Protein AF-A0A5N6MP68-F1 (afdb_monomer_lite)

pLDDT: mean 74.97, std 21.11, range [23.52, 97.69]

Foldseek 3Di:
DDDDDDDDDPPDDPDDDDDDDDPPVVVVVVVVVVVVVVVVVVVVVVVVVVVVVVVVVVVVVVVVVVVVVVVPDDDDDDDDDDDDDDDDDDDDDDDDDFQKDKDKDFADLPPLDQDDDPLFAWDWDDWDQDPVANWIKTKIDGPCPPVFVKIKIWTADRVDSRMIMIMIGDDGPDDRNVVVVVPVLDDDDDDDDDDDDDDDPVVVVVVVVVVVVVLCVDPVSVVVVVVSVVVVVVVVVVLQFQWWKKKWFAQDPDPVSTDIDTDRGPLVVLVVLVVVVVVVVCVVPVPDPDDDDDLVVSLVSLVNTPAIWMFTQDPVVRGTDIGGSVVSSVSNVVSVVVVVD

Radius of gyration: 33.11 Å; chains: 1; bounding box: 95×59×82 Å

Structure (mmCIF, N/CA/C/O backbone):
data_AF-A0A5N6MP68-F1
#
_entry.id   AF-A0A5N6MP68-F1
#
loop_
_atom_site.group_PDB
_atom_site.id
_atom_site.type_symbol
_atom_site.label_atom_id
_atom_site.label_alt_id
_atom_site.label_comp_id
_atom_site.label_asym_id
_atom_site.label_entity_id
_atom_site.label_seq_id
_atom_site.pdbx_PDB_ins_code
_atom_site.Cartn_x
_atom_site.Cartn_y
_atom_site.Cartn_z
_atom_site.occupancy
_atom_site.B_iso_or_equiv
_atom_site.auth_seq_id
_atom_site.auth_comp_id
_atom_site.auth_asym_id
_atom_site.auth_atom_id
_atom_site.pdbx_PDB_model_num
ATOM 1 N N . MET A 1 1 ? 36.639 21.640 50.842 1.00 40.22 1 MET A N 1
ATOM 2 C CA . MET A 1 1 ? 36.701 20.835 49.604 1.00 40.22 1 MET A CA 1
ATOM 3 C C . MET A 1 1 ? 35.499 21.221 48.767 1.00 40.22 1 MET A C 1
ATOM 5 O O . MET A 1 1 ? 34.383 21.144 49.260 1.00 40.22 1 MET A O 1
ATOM 9 N N . VAL A 1 2 ? 35.761 21.802 47.600 1.00 33.81 2 VAL A N 1
ATOM 10 C CA . VAL A 1 2 ? 34.791 22.506 46.752 1.00 33.81 2 VAL A CA 1
ATOM 11 C C . VAL A 1 2 ? 34.014 21.482 45.923 1.00 33.81 2 VAL A C 1
ATOM 13 O O . VAL A 1 2 ? 34.628 20.658 45.254 1.00 33.81 2 VAL A O 1
ATOM 16 N N . ALA A 1 3 ? 32.683 21.524 45.983 1.00 34.47 3 ALA A N 1
ATOM 17 C CA . ALA A 1 3 ? 31.808 20.737 45.122 1.00 34.47 3 ALA A CA 1
ATOM 18 C C . ALA A 1 3 ? 31.578 21.507 43.814 1.00 34.47 3 ALA A C 1
ATOM 20 O O . ALA A 1 3 ? 30.956 22.567 43.812 1.00 34.47 3 ALA A O 1
ATOM 21 N N . THR A 1 4 ? 32.108 20.997 42.705 1.00 37.88 4 THR A N 1
ATOM 22 C CA . THR A 1 4 ? 31.817 21.499 41.359 1.00 37.88 4 THR A CA 1
ATOM 23 C C . THR A 1 4 ? 30.526 20.864 40.855 1.00 37.88 4 THR A C 1
ATOM 25 O O . THR A 1 4 ? 30.518 19.710 40.432 1.00 37.88 4 THR A O 1
ATOM 28 N N . SER A 1 5 ? 29.434 21.622 40.912 1.00 35.81 5 SER A N 1
ATOM 29 C CA . SER A 1 5 ? 28.172 21.304 40.244 1.00 35.81 5 SER A CA 1
ATOM 30 C C . SER A 1 5 ? 28.264 21.725 38.776 1.00 35.81 5 SER A C 1
ATOM 32 O O . SER A 1 5 ? 28.401 22.911 38.489 1.00 35.81 5 SER A O 1
ATOM 34 N N . VAL A 1 6 ? 28.192 20.772 37.846 1.00 37.44 6 VAL A N 1
ATOM 35 C CA . VAL A 1 6 ? 28.026 21.060 36.413 1.00 37.44 6 VAL A CA 1
ATOM 36 C C . VAL A 1 6 ? 26.530 21.036 36.110 1.00 37.44 6 VAL A C 1
ATOM 38 O O . VAL A 1 6 ? 25.931 19.976 35.946 1.00 37.44 6 VAL A O 1
ATOM 41 N N . THR A 1 7 ? 25.909 22.211 36.093 1.00 36.25 7 THR A N 1
ATOM 42 C CA . THR A 1 7 ? 24.573 22.436 35.530 1.00 36.25 7 THR A CA 1
ATOM 43 C C . THR A 1 7 ? 24.692 22.542 34.013 1.00 36.25 7 THR A C 1
ATOM 45 O O . THR A 1 7 ? 25.378 23.429 33.512 1.00 36.25 7 THR A O 1
ATOM 48 N N . ILE A 1 8 ? 24.047 21.631 33.282 1.00 39.28 8 ILE A N 1
ATOM 49 C CA . ILE A 1 8 ? 23.929 21.701 31.821 1.00 39.28 8 ILE A CA 1
ATOM 50 C C . ILE A 1 8 ? 22.685 22.538 31.512 1.00 39.28 8 ILE A C 1
ATOM 52 O O . ILE A 1 8 ? 21.562 22.090 31.733 1.00 39.28 8 ILE A O 1
ATOM 56 N N . ASP A 1 9 ? 22.909 23.767 31.059 1.00 37.88 9 ASP A N 1
ATOM 57 C CA . ASP A 1 9 ? 21.884 24.722 30.638 1.00 37.88 9 ASP A CA 1
ATOM 58 C C . ASP A 1 9 ? 21.624 24.538 29.128 1.00 37.88 9 ASP A C 1
ATOM 60 O O . ASP A 1 9 ? 22.559 24.578 28.328 1.00 37.88 9 ASP A O 1
ATOM 64 N N . LEU A 1 10 ? 20.375 24.279 28.727 1.00 41.25 10 LEU A N 1
ATOM 65 C CA . LEU A 1 10 ? 19.973 23.983 27.336 1.00 41.25 10 LEU A CA 1
ATOM 66 C C . LEU A 1 10 ? 19.456 25.224 26.586 1.00 41.25 10 LEU A C 1
ATOM 68 O O . LEU A 1 10 ? 18.588 25.122 25.720 1.00 41.25 10 LEU A O 1
ATOM 72 N N . ASN A 1 11 ? 20.002 26.404 26.876 1.00 43.69 11 ASN A N 1
ATOM 73 C CA . ASN A 1 11 ? 19.740 27.607 26.086 1.00 43.69 11 ASN A CA 1
ATOM 74 C C . ASN A 1 11 ? 20.731 27.725 24.921 1.00 43.69 11 ASN A C 1
ATOM 76 O O . ASN A 1 11 ? 21.680 28.507 24.953 1.00 43.69 11 ASN A O 1
ATOM 80 N N . LEU A 1 12 ? 20.485 26.958 23.859 1.00 43.78 12 LEU A N 1
ATOM 81 C CA . LEU A 1 12 ? 21.077 27.224 22.550 1.00 43.78 12 LEU A CA 1
ATOM 82 C C . LEU A 1 12 ? 20.198 28.241 21.812 1.00 43.78 12 LEU A C 1
ATOM 84 O O . LEU A 1 12 ? 19.264 27.878 21.101 1.00 43.78 12 LEU A O 1
ATOM 88 N N . ASN A 1 13 ? 20.518 29.525 21.979 1.00 47.53 13 ASN A N 1
ATOM 89 C CA . ASN A 1 13 ? 20.195 30.532 20.971 1.00 47.53 13 ASN A CA 1
ATOM 90 C C . ASN A 1 13 ? 21.077 30.261 19.741 1.00 47.53 13 ASN A C 1
ATOM 92 O O . ASN A 1 13 ? 22.301 30.219 19.895 1.00 47.53 13 ASN A O 1
ATOM 96 N N . PRO A 1 14 ? 20.520 30.114 18.529 1.00 44.09 14 PRO A N 1
ATOM 97 C CA . PRO A 1 14 ? 21.345 30.057 17.336 1.00 44.09 14 PRO A CA 1
ATOM 98 C C . PRO A 1 14 ? 21.892 31.456 17.040 1.00 44.09 14 PRO A C 1
ATOM 100 O O . PRO A 1 14 ? 21.149 32.384 16.720 1.00 44.09 14 PRO A O 1
ATOM 103 N N . LEU A 1 15 ? 23.208 31.598 17.199 1.00 34.34 15 LEU A N 1
ATOM 104 C CA . LEU A 1 15 ? 23.966 32.756 16.747 1.00 34.34 15 LEU A CA 1
ATOM 105 C C . LEU A 1 15 ? 23.992 32.765 15.213 1.00 34.34 15 LEU A C 1
ATOM 107 O O . LEU A 1 15 ? 24.338 31.772 14.577 1.00 34.34 15 LEU A O 1
ATOM 111 N N . SER A 1 16 ? 23.646 33.913 14.647 1.00 41.88 16 SER A N 1
ATOM 112 C CA . SER A 1 16 ? 23.786 34.268 13.241 1.00 41.88 16 SER A CA 1
ATOM 113 C C . SER A 1 16 ? 25.254 34.320 12.802 1.00 41.88 16 SER A C 1
ATOM 115 O O . SER A 1 16 ? 26.019 35.116 13.348 1.00 41.88 16 SER A O 1
ATOM 117 N N . THR A 1 17 ? 25.606 33.585 11.748 1.00 36.62 17 THR A N 1
ATOM 118 C CA . THR A 1 17 ? 26.696 33.933 10.821 1.00 36.62 17 THR A CA 1
ATOM 119 C C . THR A 1 17 ? 26.263 33.576 9.404 1.00 36.62 17 THR A C 1
ATOM 121 O O . THR A 1 17 ? 25.604 32.561 9.191 1.00 36.62 17 THR A O 1
ATOM 124 N N . THR A 1 18 ? 26.573 34.472 8.481 1.00 44.34 18 THR A N 1
ATOM 125 C CA . THR A 1 18 ? 25.958 34.667 7.171 1.00 44.34 18 THR A CA 1
ATOM 126 C C . THR A 1 18 ? 26.520 33.763 6.065 1.00 44.34 18 THR A C 1
ATOM 128 O O . THR A 1 18 ? 27.595 33.182 6.199 1.00 44.34 18 THR A O 1
ATOM 131 N N . ASP A 1 19 ? 25.767 33.754 4.959 1.00 41.34 19 ASP A N 1
ATOM 132 C CA . ASP A 1 19 ? 26.174 33.516 3.567 1.00 41.34 19 ASP A CA 1
ATOM 133 C C . ASP A 1 19 ? 26.261 32.068 3.050 1.00 41.34 19 ASP A C 1
ATOM 135 O O . ASP A 1 19 ? 27.330 31.485 2.898 1.00 41.34 19 ASP A O 1
ATOM 139 N N . HIS A 1 20 ? 25.105 31.549 2.621 1.00 41.53 20 HIS A N 1
ATOM 140 C CA . HIS A 1 20 ? 24.961 31.048 1.250 1.00 41.53 20 HIS A CA 1
ATOM 141 C C . HIS A 1 20 ? 23.492 31.115 0.805 1.00 41.53 20 HIS A C 1
ATOM 143 O O . HIS A 1 20 ? 22.623 30.501 1.420 1.00 41.53 20 HIS A O 1
ATOM 149 N N . ASP A 1 21 ? 23.231 31.870 -0.266 1.00 50.03 21 ASP A N 1
ATOM 150 C CA . ASP A 1 21 ? 21.941 31.951 -0.957 1.00 50.03 21 ASP A CA 1
ATOM 151 C C . ASP A 1 21 ? 21.413 30.552 -1.319 1.00 50.03 21 ASP A C 1
ATOM 153 O O . ASP A 1 21 ? 21.889 29.920 -2.262 1.00 50.03 21 ASP A O 1
ATOM 157 N N . ASN A 1 22 ? 20.406 30.081 -0.581 1.00 42.34 22 ASN A N 1
ATOM 158 C CA . ASN A 1 22 ? 19.619 28.898 -0.914 1.00 42.34 22 ASN A CA 1
ATOM 159 C C . ASN A 1 22 ? 18.126 29.257 -0.802 1.00 42.34 22 ASN A C 1
ATOM 161 O O . ASN A 1 22 ? 17.593 29.308 0.305 1.00 42.34 22 ASN A O 1
ATOM 165 N N . PRO A 1 23 ? 17.406 29.468 -1.918 1.00 53.25 23 PRO A N 1
ATOM 166 C CA . PRO A 1 23 ? 15.991 29.860 -1.904 1.00 53.25 23 PRO A CA 1
ATOM 167 C C . PRO A 1 23 ? 15.025 28.742 -1.448 1.00 53.25 23 PRO A C 1
ATOM 169 O O . PRO A 1 23 ? 13.816 28.875 -1.606 1.00 53.25 23 PRO A O 1
ATOM 172 N N . VAL A 1 24 ? 15.541 27.630 -0.911 1.00 55.12 24 VAL A N 1
ATOM 173 C CA . VAL A 1 24 ? 14.772 26.435 -0.517 1.00 55.12 24 VAL A CA 1
ATOM 174 C C . VAL A 1 24 ? 14.489 26.393 0.994 1.00 55.12 24 VAL A C 1
ATOM 176 O O . VAL A 1 24 ? 13.507 25.781 1.405 1.00 55.12 24 VAL A O 1
ATOM 179 N N . ASP A 1 25 ? 15.287 27.072 1.827 1.00 57.41 25 ASP A N 1
ATOM 180 C CA . ASP A 1 25 ? 15.115 27.036 3.291 1.00 57.41 25 ASP A CA 1
ATOM 181 C C . ASP A 1 25 ? 13.967 27.932 3.789 1.00 57.41 25 ASP A C 1
ATOM 183 O O . ASP A 1 25 ? 13.270 27.574 4.742 1.00 57.41 25 ASP A O 1
ATOM 187 N N . ASP A 1 26 ? 13.695 29.055 3.118 1.00 66.25 26 ASP A N 1
ATOM 188 C CA . ASP A 1 26 ? 12.630 29.979 3.534 1.00 66.25 26 ASP A CA 1
ATOM 189 C C . ASP A 1 26 ? 11.229 29.354 3.423 1.00 66.25 26 ASP A C 1
ATOM 191 O O . ASP A 1 26 ? 10.387 29.571 4.295 1.00 66.25 26 ASP A O 1
ATOM 195 N N . ASP A 1 27 ? 10.971 28.525 2.405 1.00 72.81 27 ASP A N 1
ATOM 196 C CA . ASP A 1 27 ? 9.667 27.868 2.222 1.00 72.81 27 ASP A CA 1
ATOM 197 C C . ASP A 1 27 ? 9.400 26.813 3.312 1.00 72.81 27 ASP A C 1
ATOM 199 O O . ASP A 1 27 ? 8.305 26.732 3.875 1.00 72.81 27 ASP A O 1
ATOM 203 N N . ILE A 1 28 ? 10.440 26.073 3.712 1.00 73.62 28 ILE A N 1
ATOM 204 C CA . ILE A 1 28 ? 10.372 25.090 4.803 1.00 73.62 28 ILE A CA 1
ATOM 205 C C . ILE A 1 28 ? 10.141 25.792 6.145 1.00 73.62 28 ILE A C 1
ATOM 207 O O . ILE A 1 28 ? 9.321 25.350 6.956 1.00 73.62 28 ILE A O 1
ATOM 211 N N . VAL A 1 29 ? 10.822 26.915 6.385 1.00 77.38 29 VAL A N 1
ATOM 212 C CA . VAL A 1 29 ? 10.636 27.731 7.593 1.00 77.38 29 VAL A CA 1
ATOM 213 C C . VAL A 1 29 ? 9.229 28.337 7.635 1.00 77.38 29 VAL A C 1
ATOM 215 O O . VAL A 1 29 ? 8.607 28.397 8.703 1.00 77.38 29 VAL A O 1
ATOM 218 N N . LEU A 1 30 ? 8.676 28.751 6.493 1.00 77.81 30 LEU A N 1
ATOM 219 C CA . LEU A 1 30 ? 7.304 29.248 6.394 1.00 77.81 30 LEU A CA 1
ATOM 220 C C . LEU A 1 30 ? 6.268 28.150 6.668 1.00 77.81 30 LEU A C 1
ATOM 222 O O . LEU A 1 30 ? 5.333 28.392 7.444 1.00 77.81 30 LEU A O 1
ATOM 226 N N . ASP A 1 31 ? 6.436 26.944 6.115 1.00 83.38 31 ASP A N 1
ATOM 227 C CA . ASP A 1 31 ? 5.516 25.830 6.375 1.00 83.38 31 ASP A CA 1
ATOM 228 C C . ASP A 1 31 ? 5.611 25.346 7.831 1.00 83.38 31 ASP A C 1
ATOM 230 O O . ASP A 1 31 ? 4.586 25.172 8.494 1.00 83.38 31 ASP A O 1
ATOM 234 N N . LEU A 1 32 ? 6.814 25.272 8.411 1.00 81.19 32 LEU A N 1
ATOM 235 C CA . LEU A 1 32 ? 6.997 24.982 9.840 1.00 81.19 32 LEU A CA 1
ATOM 236 C C . LEU A 1 32 ? 6.298 26.012 10.734 1.00 81.19 32 LEU A C 1
ATOM 238 O O . LEU A 1 32 ? 5.604 25.649 11.689 1.00 81.19 32 LEU A O 1
ATOM 242 N N . ASN A 1 33 ? 6.411 27.300 10.410 1.00 83.19 33 ASN A N 1
ATOM 243 C CA . ASN A 1 33 ? 5.720 28.361 11.139 1.00 83.19 33 ASN A CA 1
ATOM 244 C C . ASN A 1 33 ? 4.193 28.270 10.994 1.00 83.19 33 ASN A C 1
ATOM 246 O O . ASN A 1 33 ? 3.458 28.521 11.957 1.00 83.19 33 ASN A O 1
ATOM 250 N N . LYS A 1 34 ? 3.692 27.878 9.820 1.00 89.50 34 LYS A N 1
ATOM 251 C CA . LYS A 1 34 ? 2.263 27.640 9.581 1.00 89.50 34 LYS A CA 1
ATOM 252 C C . LYS A 1 34 ? 1.752 26.448 10.394 1.00 89.50 34 LYS A C 1
ATOM 254 O O . LYS A 1 34 ? 0.765 26.589 11.119 1.00 89.50 34 LYS A O 1
ATOM 259 N N . LYS A 1 35 ? 2.463 25.319 10.362 1.00 85.25 35 LYS A N 1
ATOM 260 C CA . LYS A 1 35 ? 2.154 24.119 11.155 1.00 85.25 35 LYS A CA 1
ATOM 261 C C . LYS A 1 35 ? 2.223 24.385 12.655 1.00 85.25 35 LYS A C 1
ATOM 263 O O . LYS A 1 35 ? 1.375 23.909 13.406 1.00 85.25 35 LYS A O 1
ATOM 268 N N . SER A 1 36 ? 3.172 25.203 13.103 1.00 88.62 36 SER A N 1
ATOM 269 C CA . SER A 1 36 ? 3.270 25.640 14.499 1.00 88.62 36 SER A CA 1
ATOM 270 C C . SER A 1 36 ? 2.037 26.445 14.939 1.00 8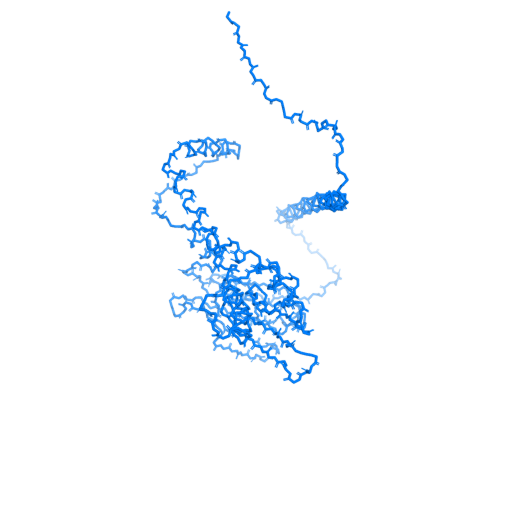8.62 36 SER A C 1
ATOM 272 O O . SER A 1 36 ? 1.460 26.181 15.997 1.00 88.62 36 SER A O 1
ATOM 274 N N . LYS A 1 37 ? 1.543 27.363 14.092 1.00 90.06 37 LYS A N 1
ATOM 275 C CA . LYS A 1 37 ? 0.302 28.118 14.351 1.00 90.06 37 LYS A CA 1
ATOM 276 C C . LYS A 1 37 ? -0.936 27.218 14.387 1.00 90.06 37 LYS A C 1
ATOM 278 O O . LYS A 1 37 ? -1.785 27.401 15.257 1.00 90.06 37 LYS A O 1
ATOM 283 N N . GLU A 1 38 ? -1.044 26.255 13.473 1.00 89.19 38 GLU A N 1
ATOM 284 C CA . GLU A 1 38 ? -2.130 25.262 13.473 1.00 89.19 38 GLU A CA 1
ATOM 285 C C . GLU A 1 38 ? -2.103 24.410 14.749 1.00 89.19 38 GLU A C 1
ATOM 287 O O . GLU A 1 38 ? -3.121 24.284 15.426 1.00 89.19 38 GLU A O 1
ATOM 292 N N . ASN A 1 39 ? -0.927 23.925 15.153 1.00 86.38 39 ASN A N 1
ATOM 293 C CA . ASN A 1 39 ? -0.755 23.176 16.398 1.00 86.38 39 ASN A CA 1
ATOM 294 C C . ASN A 1 39 ? -1.119 23.996 17.639 1.00 86.38 39 ASN A C 1
ATOM 296 O O . ASN A 1 39 ? -1.705 23.458 18.578 1.00 86.38 39 ASN A O 1
ATOM 300 N N . LYS A 1 40 ? -0.817 25.299 17.655 1.00 91.62 40 LYS A N 1
ATOM 301 C CA . LYS A 1 40 ? -1.240 26.187 18.743 1.00 91.62 40 LYS A CA 1
ATOM 302 C C . LYS A 1 40 ? -2.769 26.278 18.829 1.00 91.62 40 LYS A C 1
ATOM 304 O O . LYS A 1 40 ? -3.319 26.073 19.906 1.00 91.62 40 LYS A O 1
ATOM 309 N N . LYS A 1 41 ? -3.453 26.485 17.698 1.00 90.69 41 LYS A N 1
ATOM 310 C CA . LYS A 1 41 ? -4.927 26.519 17.638 1.00 90.69 41 LYS A CA 1
ATOM 311 C C . LYS A 1 41 ? -5.558 25.194 18.065 1.00 90.69 41 LYS A C 1
ATOM 313 O O . LYS A 1 41 ? -6.562 25.188 18.766 1.00 90.69 41 LYS A O 1
ATOM 318 N N . LEU A 1 42 ? -4.967 24.068 17.662 1.00 87.50 42 LEU A N 1
ATOM 319 C CA . LEU A 1 42 ? -5.440 22.741 18.058 1.00 87.50 42 LEU A CA 1
ATOM 320 C C . LEU A 1 42 ? -5.300 22.512 19.564 1.00 87.50 42 LEU A C 1
ATOM 322 O O . LEU A 1 42 ? -6.210 21.962 20.175 1.00 87.50 42 LEU A O 1
ATOM 326 N N . LYS A 1 43 ? -4.200 22.969 20.175 1.00 86.50 43 LYS A N 1
ATOM 327 C CA . LYS A 1 43 ? -4.025 22.918 21.634 1.00 86.50 43 LYS A CA 1
ATOM 328 C C . LYS A 1 43 ? -5.075 23.757 22.359 1.00 86.50 43 LYS A C 1
ATOM 330 O O . LYS A 1 43 ? -5.663 23.265 23.312 1.00 86.50 43 LYS A O 1
ATOM 335 N N . GLU A 1 44 ? -5.346 24.969 21.877 1.00 90.56 44 GLU A N 1
ATOM 336 C CA . GLU A 1 44 ? -6.385 25.851 22.431 1.00 90.56 44 GLU A CA 1
ATOM 337 C C . GLU A 1 44 ? -7.790 25.227 22.314 1.00 90.56 44 GLU A C 1
ATOM 339 O O . GLU A 1 44 ? -8.573 25.240 23.267 1.00 90.56 44 GLU A O 1
ATOM 344 N N . LEU A 1 45 ? -8.099 24.603 21.173 1.00 92.50 45 LEU A N 1
ATOM 345 C CA . LEU A 1 45 ? -9.360 23.885 20.988 1.00 92.50 45 LEU A CA 1
ATOM 346 C C . LEU A 1 45 ? -9.458 22.665 21.912 1.00 92.50 45 LEU A C 1
ATOM 348 O O . LEU A 1 45 ? -10.515 22.415 22.485 1.00 92.50 45 LEU A O 1
ATOM 352 N N . LEU A 1 46 ? -8.363 21.920 22.087 1.00 86.06 46 LEU A N 1
ATOM 353 C CA . LEU A 1 46 ? -8.324 20.762 22.975 1.00 86.06 46 LEU A CA 1
ATOM 354 C C . LEU A 1 46 ? -8.560 21.169 24.431 1.00 86.06 46 LEU A C 1
ATOM 356 O O . LEU A 1 46 ? -9.338 20.510 25.116 1.00 86.06 46 LEU A O 1
ATOM 360 N N . THR A 1 47 ? -7.955 22.271 24.885 1.00 88.31 47 THR A N 1
ATOM 361 C CA . THR A 1 47 ? -8.218 22.818 26.223 1.00 88.31 47 THR A CA 1
ATOM 362 C C . THR A 1 47 ? -9.679 23.225 26.383 1.00 88.31 47 THR A C 1
ATOM 364 O O . THR A 1 47 ? -10.307 22.840 27.362 1.00 88.31 47 THR A O 1
ATOM 367 N N . PHE A 1 48 ? -10.271 23.878 25.379 1.00 91.62 48 PHE A N 1
ATOM 368 C CA . PHE A 1 48 ? -11.683 24.265 25.418 1.00 91.62 48 PHE A CA 1
ATOM 369 C C . PHE A 1 48 ? -12.630 23.054 25.472 1.00 91.62 48 PHE A C 1
ATOM 371 O O . PHE A 1 48 ? -13.594 23.032 26.237 1.00 91.62 48 PHE A O 1
ATOM 378 N N . VAL A 1 49 ? -12.359 22.015 24.677 1.00 87.19 49 VAL A N 1
ATOM 379 C CA . VAL A 1 49 ? -13.139 20.767 24.701 1.00 87.19 49 VAL A CA 1
ATOM 380 C C . VAL A 1 49 ? -12.987 20.053 26.045 1.00 87.19 49 VAL A C 1
ATOM 382 O O . VAL A 1 49 ? -13.967 19.515 26.559 1.00 87.19 49 VAL A O 1
ATOM 385 N N . TRP A 1 50 ? -11.790 20.071 26.630 1.00 85.25 50 TRP A N 1
ATOM 386 C CA . TRP A 1 50 ? -11.517 19.479 27.937 1.00 85.25 50 TRP A CA 1
ATOM 387 C C . TRP A 1 50 ? -12.261 20.204 29.067 1.00 85.25 50 TRP A C 1
ATOM 389 O O . TRP A 1 50 ? -12.898 19.551 29.895 1.00 85.25 50 TRP A O 1
ATOM 399 N N . ASP A 1 51 ? -12.282 21.537 29.050 1.00 90.25 51 ASP A N 1
ATOM 400 C CA . ASP A 1 51 ? -13.043 22.343 30.010 1.00 90.25 51 ASP A CA 1
ATOM 401 C C . ASP A 1 51 ? -14.551 22.073 29.901 1.00 90.25 51 ASP A C 1
ATOM 403 O O . ASP A 1 51 ? -15.218 21.819 30.908 1.00 90.25 51 ASP A O 1
ATOM 407 N N . ASN A 1 52 ? -15.086 22.023 28.676 1.00 87.44 52 ASN A N 1
ATOM 408 C CA . ASN A 1 52 ? -16.493 21.689 28.441 1.00 87.44 52 ASN A CA 1
ATOM 409 C C . ASN A 1 52 ? -16.837 20.273 28.913 1.00 87.44 52 ASN A C 1
ATOM 411 O O . ASN A 1 52 ? -17.888 20.056 29.517 1.00 87.44 52 ASN A O 1
ATOM 415 N N . TYR A 1 53 ? -15.952 19.306 28.666 1.00 83.69 53 TYR A N 1
ATOM 416 C CA . TYR A 1 53 ? -16.126 17.934 29.127 1.00 83.69 53 TYR A CA 1
ATOM 417 C C . TYR A 1 53 ? -16.162 17.855 30.657 1.00 83.69 53 TYR A C 1
ATOM 419 O O . TYR A 1 53 ? -17.030 17.187 31.219 1.00 83.69 53 TYR A O 1
ATOM 427 N N . ASN A 1 54 ? -15.275 18.578 31.342 1.00 88.12 54 ASN A N 1
ATOM 428 C CA . ASN A 1 54 ? -15.245 18.623 32.802 1.00 88.12 54 ASN A CA 1
ATOM 429 C C . ASN A 1 54 ? -16.464 19.337 33.401 1.00 88.12 54 ASN A C 1
ATOM 431 O O . ASN A 1 54 ? -17.001 18.886 34.419 1.00 88.12 54 ASN A O 1
ATOM 435 N N . SER A 1 55 ? -16.938 20.412 32.763 1.00 88.31 55 SER A N 1
ATOM 436 C CA . SER A 1 55 ? -18.184 21.082 33.153 1.00 88.31 55 SER A CA 1
ATOM 437 C C . SER A 1 55 ? -19.364 20.119 33.036 1.00 88.31 55 SER A C 1
ATOM 439 O O . SER A 1 55 ? -20.093 19.913 34.004 1.00 88.31 55 SER A O 1
ATOM 441 N N . LEU A 1 56 ? -19.486 19.432 31.897 1.00 88.38 56 LEU A N 1
ATOM 442 C CA . LEU A 1 56 ? -20.562 18.474 31.656 1.00 88.38 56 LEU A CA 1
ATOM 443 C C . LEU A 1 56 ? -20.515 17.295 32.638 1.00 88.38 56 LEU A C 1
ATOM 445 O O . LEU A 1 56 ? -21.549 16.872 33.146 1.00 88.38 56 LEU A O 1
ATOM 449 N N . GLN A 1 57 ? -19.322 16.780 32.951 1.00 84.19 57 GLN A N 1
ATOM 450 C CA . GLN A 1 57 ? -19.133 15.745 33.976 1.00 84.19 57 GLN A CA 1
ATOM 451 C C . GLN A 1 57 ? -19.609 16.213 35.358 1.00 84.19 57 GLN A C 1
ATOM 453 O O . GLN A 1 57 ? -20.241 15.452 36.094 1.00 84.19 57 GLN A O 1
ATOM 458 N N . THR A 1 58 ? -19.348 17.475 35.701 1.00 88.19 58 THR A N 1
ATOM 459 C CA . THR A 1 58 ? -19.805 18.073 36.961 1.00 88.19 58 THR A CA 1
ATOM 460 C C . THR A 1 58 ? -21.329 18.191 36.996 1.00 88.19 58 THR A C 1
ATOM 462 O O . THR A 1 58 ? -21.943 17.845 38.007 1.00 88.19 58 THR A O 1
ATOM 465 N N . ASP A 1 59 ? -21.948 18.604 35.892 1.00 87.31 59 ASP A N 1
ATOM 466 C CA . ASP A 1 59 ? -23.404 18.731 35.780 1.00 87.31 59 ASP A CA 1
ATOM 467 C C . ASP A 1 59 ? -24.102 17.368 35.839 1.00 87.31 59 ASP A C 1
ATOM 469 O O . ASP A 1 59 ? -25.065 17.193 36.583 1.00 87.31 59 ASP A O 1
ATOM 473 N N . VAL A 1 60 ? -23.566 16.358 35.146 1.00 82.62 60 VAL A N 1
ATOM 474 C CA . VAL A 1 60 ? -24.064 14.975 35.221 1.00 82.62 60 VAL A CA 1
ATOM 475 C C . VAL A 1 60 ? -23.985 14.446 36.651 1.00 82.62 60 VAL A C 1
ATOM 477 O O . VAL A 1 60 ? -24.930 13.822 37.130 1.00 82.62 60 VAL A O 1
ATOM 480 N N . LYS A 1 61 ? -22.890 14.724 37.366 1.00 85.56 61 LYS A N 1
ATOM 481 C CA . LYS A 1 61 ? -22.737 14.311 38.764 1.00 85.56 61 LYS A CA 1
ATOM 482 C C . LYS A 1 61 ? -23.759 14.991 39.680 1.00 85.56 61 LYS A C 1
ATOM 484 O O . LYS A 1 61 ? -24.330 14.315 40.532 1.00 85.56 61 LYS A O 1
ATOM 489 N N . LYS A 1 62 ? -24.029 16.287 39.484 1.00 87.50 62 LYS A N 1
ATOM 490 C CA . LYS A 1 62 ? -25.077 17.011 40.226 1.00 87.50 62 LYS A CA 1
ATOM 491 C C . LYS A 1 62 ? -26.462 16.424 39.969 1.00 87.50 62 LYS A C 1
ATOM 493 O O . LYS A 1 62 ? -27.179 16.156 40.923 1.00 87.50 62 LYS A O 1
ATOM 498 N N . LEU A 1 63 ? -26.801 16.146 38.709 1.00 84.31 63 LEU A N 1
ATOM 499 C CA . LEU A 1 63 ? -28.090 15.549 38.341 1.00 84.31 63 LEU A CA 1
ATOM 500 C C . LEU A 1 63 ? -28.271 14.138 38.919 1.00 84.31 63 LEU A C 1
ATOM 502 O O . LEU A 1 63 ? -29.378 13.757 39.295 1.00 84.31 63 LEU A O 1
ATOM 506 N N . LEU A 1 64 ? -27.193 13.352 39.005 1.00 76.75 64 LEU A N 1
ATOM 507 C CA . LEU A 1 64 ? -27.225 12.038 39.652 1.00 76.75 64 LEU A CA 1
ATOM 508 C C . LEU A 1 64 ? -27.454 12.152 41.163 1.00 76.75 64 LEU A C 1
ATOM 510 O O . LEU A 1 64 ? -28.229 11.372 41.707 1.00 76.75 64 LEU A O 1
ATOM 514 N N . GLN A 1 65 ? -26.839 13.141 41.813 1.00 78.38 65 GLN A N 1
ATOM 515 C CA . GLN A 1 65 ? -26.996 13.385 43.247 1.00 78.38 65 GLN A CA 1
ATOM 516 C C . GLN A 1 65 ? -28.394 13.927 43.594 1.00 78.38 65 GLN A C 1
ATOM 518 O O . GLN A 1 65 ? -29.020 13.457 44.539 1.00 78.38 65 GLN A O 1
ATOM 523 N N . GLU A 1 66 ? -28.937 14.829 42.776 1.00 76.25 66 GLU A N 1
ATOM 524 C CA . GLU A 1 66 ? -30.301 15.358 42.920 1.00 76.25 66 GLU A CA 1
ATOM 525 C C . GLU A 1 66 ? -31.363 14.259 42.725 1.00 76.25 66 GLU A C 1
ATOM 527 O O . GLU A 1 66 ? -32.368 14.201 43.437 1.00 76.25 66 GLU A O 1
ATOM 532 N N . LYS A 1 67 ? -31.104 13.312 41.813 1.00 72.88 67 LYS A N 1
ATOM 533 C CA . LYS A 1 67 ? -31.941 12.121 41.624 1.00 72.88 67 LYS A CA 1
ATOM 534 C C . LYS A 1 67 ? -31.904 11.177 42.834 1.00 72.88 67 LYS A C 1
ATOM 536 O O . LYS A 1 67 ? -32.931 10.594 43.172 1.00 72.88 67 LYS A O 1
ATOM 541 N N . GLU A 1 68 ? -30.752 11.028 43.483 1.00 69.25 68 GLU A N 1
ATOM 542 C CA . GLU A 1 68 ? -30.588 10.198 44.686 1.00 69.25 68 GLU A CA 1
ATOM 543 C C . GLU A 1 68 ? -31.284 10.821 45.911 1.00 69.25 68 GLU A C 1
ATOM 545 O O . GLU A 1 68 ? -31.915 10.117 46.702 1.00 69.25 68 GLU A O 1
ATOM 550 N N . GLU A 1 69 ? -31.260 12.152 46.029 1.00 64.94 69 GLU A N 1
ATOM 551 C CA . GLU A 1 69 ? -31.962 12.886 47.088 1.00 64.94 69 GLU A CA 1
ATOM 552 C C . GLU A 1 69 ? -33.493 12.784 46.951 1.00 64.94 69 GLU A C 1
ATOM 554 O O . GLU A 1 69 ? -34.184 12.578 47.955 1.00 64.94 69 GLU A O 1
ATOM 559 N N . LEU A 1 70 ? -34.025 12.810 45.722 1.00 57.78 70 LEU A N 1
ATOM 560 C CA . LEU A 1 70 ? -35.456 12.629 45.430 1.00 57.78 70 LEU A CA 1
ATOM 561 C C . LEU A 1 70 ? -35.983 11.216 45.749 1.00 57.78 70 LEU A C 1
ATOM 563 O O . LEU A 1 70 ? -37.160 11.076 46.085 1.00 57.78 70 LEU A O 1
ATOM 567 N N . GLU A 1 71 ? -35.141 10.177 45.700 1.00 54.25 71 GLU A N 1
ATOM 568 C CA . GLU A 1 71 ? -35.542 8.801 46.046 1.00 54.25 71 GLU A CA 1
ATOM 569 C C . GLU A 1 71 ? -35.463 8.483 47.555 1.00 54.25 71 GLU A C 1
ATOM 571 O O . GLU A 1 71 ? -35.968 7.447 47.992 1.00 54.25 71 GLU A O 1
ATOM 576 N N . SER A 1 72 ? -34.899 9.375 48.382 1.00 46.34 72 SER A N 1
ATOM 577 C CA . SER A 1 72 ? -34.615 9.095 49.804 1.00 46.34 72 SER A CA 1
ATOM 578 C C . SER A 1 72 ? -35.613 9.666 50.833 1.00 46.34 72 SER A C 1
ATOM 580 O O . SER A 1 72 ? -35.485 9.382 52.026 1.00 46.34 72 SER A O 1
ATOM 582 N N . SER A 1 73 ? -36.643 10.426 50.432 1.00 39.00 73 SER A N 1
ATOM 583 C CA . SER A 1 73 ? -37.591 11.050 51.382 1.00 39.00 73 SER A CA 1
ATOM 584 C C . SER A 1 73 ? -38.867 10.214 51.629 1.00 39.00 73 SER A C 1
ATOM 586 O O . SER A 1 73 ? -39.592 9.913 50.679 1.00 39.00 73 SER A O 1
ATOM 588 N N . PRO A 1 74 ? -39.233 9.867 52.886 1.00 47.09 74 PRO A N 1
ATOM 589 C CA . PRO A 1 74 ? -40.436 9.089 53.179 1.00 47.09 74 PRO A CA 1
ATOM 590 C C . PRO A 1 74 ? -41.584 9.975 53.695 1.00 47.09 74 PRO A C 1
ATOM 592 O O . PRO A 1 74 ? -41.540 10.422 54.842 1.00 47.09 74 PRO A O 1
ATOM 595 N N . LYS A 1 75 ? -42.673 10.177 52.930 1.00 37.41 75 LYS A N 1
ATOM 596 C CA . LYS A 1 75 ? -43.929 10.741 53.483 1.00 37.41 75 LYS A CA 1
ATOM 597 C C . LYS A 1 75 ? -45.209 10.062 52.974 1.00 37.41 75 LYS A C 1
ATOM 599 O O . LYS A 1 75 ? -45.498 9.983 51.788 1.00 37.41 75 LYS A O 1
ATOM 604 N N . LYS A 1 76 ? -45.976 9.573 53.956 1.00 33.44 76 LYS A N 1
ATOM 605 C CA . LYS A 1 76 ? -47.318 8.967 53.912 1.00 33.44 76 LYS A CA 1
ATOM 606 C C . LY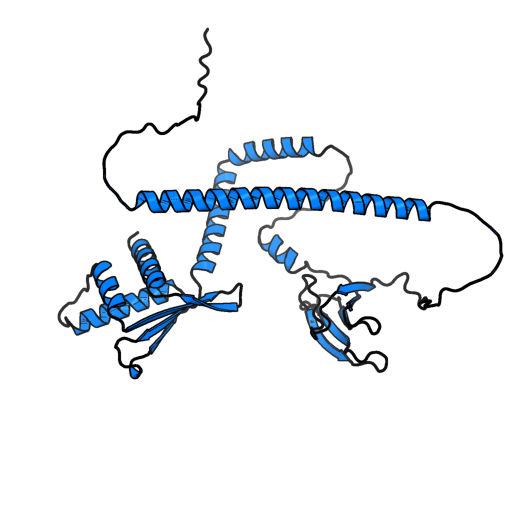S A 1 76 ? -48.429 10.033 53.813 1.00 33.44 76 LYS A C 1
ATOM 608 O O . LYS A 1 76 ? -48.393 10.962 54.610 1.00 33.44 76 LYS A O 1
ATOM 613 N N . ARG A 1 77 ? -49.489 9.707 53.038 1.00 36.53 77 ARG A N 1
ATOM 614 C CA . ARG A 1 77 ? -50.907 10.198 53.061 1.00 36.53 77 ARG A CA 1
ATOM 615 C C . ARG A 1 77 ? -51.081 11.682 52.655 1.00 36.53 77 ARG A C 1
ATOM 617 O O . ARG A 1 77 ? -50.280 12.499 53.061 1.00 36.53 77 ARG A O 1
ATOM 624 N N . LYS A 1 78 ? -52.096 12.140 51.907 1.00 30.33 78 LYS A N 1
ATOM 625 C CA . LYS A 1 78 ? -53.511 11.747 51.729 1.00 30.33 78 LYS A CA 1
ATOM 626 C C . LYS A 1 78 ? -54.068 12.434 50.444 1.00 30.33 78 LYS A C 1
ATOM 628 O O . LYS A 1 78 ? -53.546 13.463 50.045 1.00 30.33 78 LYS A O 1
ATOM 633 N N . PHE A 1 79 ? -55.115 11.838 49.877 1.00 28.84 79 PHE A N 1
ATOM 634 C CA . PHE A 1 79 ? -56.057 12.250 48.812 1.00 28.84 79 PHE A CA 1
ATOM 635 C C . PHE A 1 79 ? -56.355 13.764 48.632 1.00 28.84 79 PHE A C 1
ATOM 637 O O . PHE A 1 79 ? -56.666 14.404 49.632 1.00 28.84 79 PHE A O 1
ATOM 644 N N . ASP A 1 80 ? -56.338 14.287 47.391 1.00 26.27 80 ASP A N 1
ATOM 645 C CA . ASP A 1 80 ? -57.512 14.812 46.642 1.00 26.27 80 ASP A CA 1
ATOM 646 C C . ASP A 1 80 ? -57.141 15.152 45.173 1.00 26.27 80 ASP A C 1
ATOM 648 O O . ASP A 1 80 ? -55.968 15.280 44.827 1.00 26.27 80 ASP A O 1
ATOM 652 N N . ASP A 1 81 ? -58.166 15.198 44.331 1.00 29.52 81 ASP A N 1
ATOM 653 C CA . ASP A 1 81 ? -58.242 15.009 42.884 1.00 29.52 81 ASP A CA 1
ATOM 654 C C . ASP A 1 81 ? -57.917 16.260 42.028 1.00 29.52 81 ASP A C 1
ATOM 656 O O . ASP A 1 81 ? -57.909 17.391 42.513 1.00 29.52 81 ASP A O 1
ATOM 660 N N . THR A 1 82 ? -57.841 16.038 40.706 1.00 26.83 82 THR A N 1
ATOM 661 C CA . THR A 1 82 ? -58.095 16.982 39.582 1.00 26.83 82 THR A CA 1
ATOM 662 C C . THR A 1 82 ? -56.895 17.405 38.691 1.00 26.83 82 THR A C 1
ATOM 664 O O . THR A 1 82 ? -56.048 18.217 39.049 1.00 26.83 82 THR A O 1
ATOM 667 N N . VAL A 1 83 ? -56.984 16.932 37.432 1.00 29.27 83 VAL A N 1
ATOM 668 C CA . VAL A 1 83 ? -56.455 17.446 36.138 1.00 29.27 83 VAL A CA 1
ATOM 669 C C . VAL A 1 83 ? -55.121 16.904 35.576 1.00 29.27 83 VAL A C 1
ATOM 671 O O . VAL A 1 83 ? -54.041 17.437 35.786 1.00 29.27 83 VAL A O 1
ATOM 674 N N . GLN A 1 84 ? -55.299 15.892 34.712 1.00 31.67 84 GLN A N 1
ATOM 675 C CA . GLN A 1 84 ? -54.662 15.641 33.402 1.00 31.67 84 GLN A CA 1
ATOM 676 C C . GLN A 1 84 ? -53.126 15.594 33.282 1.00 31.67 84 GLN A C 1
ATOM 678 O O . GLN A 1 84 ? -52.476 16.581 32.955 1.00 31.67 84 GLN A O 1
ATOM 683 N N . GLN A 1 85 ? -52.596 14.365 33.240 1.00 27.34 85 GLN A N 1
ATOM 684 C CA . GLN A 1 85 ? -51.634 13.997 32.195 1.00 27.34 85 GLN A CA 1
ATOM 685 C C . GLN A 1 85 ? -51.781 12.511 31.820 1.00 27.34 85 GLN A C 1
ATOM 687 O O . GLN A 1 85 ? -51.518 11.606 32.610 1.00 27.34 85 GLN A O 1
ATOM 692 N N . SER A 1 86 ? -52.274 12.275 30.603 1.00 25.70 86 SER A N 1
ATOM 693 C CA . SER A 1 86 ? -52.398 10.984 29.912 1.00 25.70 86 SER A CA 1
ATOM 694 C C . SER A 1 86 ? -51.054 10.242 29.898 1.00 25.70 86 SER A C 1
ATOM 696 O O . SER A 1 86 ? -50.075 10.749 29.364 1.00 25.70 86 SER A O 1
ATOM 698 N N . SER A 1 87 ? -50.923 9.130 30.621 1.00 34.53 87 SER A N 1
ATOM 699 C CA . SER A 1 87 ? -51.268 7.762 30.198 1.00 34.53 87 SER A CA 1
ATOM 700 C C . SER A 1 87 ? -50.380 7.203 29.084 1.00 34.53 87 SER A C 1
ATOM 702 O O . SER A 1 87 ? -50.805 7.179 27.939 1.00 34.53 87 SER A O 1
ATOM 704 N N . TRP A 1 88 ? -49.238 6.624 29.472 1.00 23.52 88 TRP A N 1
ATOM 705 C CA . TRP A 1 88 ? -48.823 5.290 29.013 1.00 23.52 88 TRP A CA 1
ATOM 706 C C . TRP A 1 88 ? -48.166 4.546 30.183 1.00 23.52 88 TRP A C 1
ATOM 708 O O . TRP A 1 88 ? -46.996 4.732 30.508 1.00 23.52 88 TRP A O 1
ATOM 718 N N . LYS A 1 89 ? -48.962 3.716 30.866 1.00 29.28 89 LYS A N 1
ATOM 719 C CA . LYS A 1 89 ? -48.460 2.667 31.759 1.00 29.28 89 LYS A CA 1
ATOM 720 C C . LYS A 1 89 ? -47.932 1.537 30.875 1.00 29.28 89 LYS A C 1
ATOM 722 O O . LYS A 1 89 ? -48.718 0.901 30.181 1.00 29.28 89 LYS A O 1
ATOM 727 N N . MET A 1 90 ? -46.631 1.274 30.914 1.00 27.45 90 MET A N 1
ATOM 728 C CA . MET A 1 90 ? -46.066 0.052 30.339 1.00 27.45 90 MET A CA 1
ATOM 729 C C . MET A 1 90 ? -46.438 -1.160 31.217 1.00 27.45 90 MET A C 1
ATOM 731 O O . MET A 1 90 ? -46.358 -1.051 32.448 1.00 27.45 90 MET A O 1
ATOM 735 N N . PRO A 1 91 ? -46.848 -2.304 30.635 1.00 28.48 91 PRO A N 1
ATOM 736 C CA . PRO A 1 91 ? -47.129 -3.517 31.392 1.00 28.48 91 PRO A CA 1
ATOM 737 C C . PRO A 1 91 ? -45.880 -3.987 32.140 1.00 28.48 91 PRO A C 1
ATOM 739 O O . PRO A 1 91 ? -44.815 -4.182 31.554 1.00 28.48 91 PRO A O 1
ATOM 742 N N . LYS A 1 92 ? -46.024 -4.190 33.451 1.00 40.03 92 LYS A N 1
ATOM 743 C CA . LYS A 1 92 ? -45.106 -5.024 34.223 1.00 40.03 92 LYS A CA 1
ATOM 744 C C . LYS A 1 92 ? -45.307 -6.463 33.754 1.00 40.03 92 LYS A C 1
ATOM 746 O O . LYS A 1 92 ? -46.247 -7.110 34.198 1.00 40.03 92 LYS A O 1
ATOM 751 N N . GLU A 1 93 ? -44.443 -6.940 32.867 1.00 30.33 93 GLU A N 1
ATOM 752 C CA . GLU A 1 93 ? -44.159 -8.370 32.783 1.00 30.33 93 GLU A CA 1
ATOM 753 C C . GLU A 1 93 ? -42.874 -8.657 33.557 1.00 30.33 93 GLU A C 1
ATOM 755 O O . GLU A 1 93 ? -41.806 -8.084 33.320 1.00 30.33 93 GLU A O 1
ATOM 760 N N . ASP A 1 94 ? -43.047 -9.513 34.554 1.00 34.88 94 ASP A N 1
ATOM 761 C CA . ASP A 1 94 ? -42.056 -10.004 35.490 1.00 34.88 94 ASP A CA 1
ATOM 762 C C . ASP A 1 94 ? -40.879 -10.684 34.785 1.00 34.88 94 ASP A C 1
ATOM 764 O O . ASP A 1 94 ? -41.007 -11.793 34.286 1.00 34.88 94 ASP A O 1
ATOM 768 N N . LEU A 1 95 ? -39.697 -10.066 34.816 1.00 40.16 95 LEU A N 1
ATOM 769 C CA . LEU A 1 95 ? -38.420 -10.741 34.541 1.00 40.16 95 LEU A CA 1
ATOM 770 C C . LEU A 1 95 ? -37.353 -10.259 35.530 1.00 40.16 95 LEU A C 1
ATOM 772 O O . LEU A 1 95 ? -36.248 -9.846 35.180 1.00 40.16 95 LEU A O 1
ATOM 776 N N . ARG A 1 96 ? -37.685 -10.333 36.821 1.00 40.19 96 ARG A N 1
ATOM 777 C CA . ARG A 1 96 ? -36.652 -10.523 37.839 1.00 40.19 96 ARG A CA 1
ATOM 778 C C . ARG A 1 96 ? -36.158 -11.971 37.672 1.00 40.19 96 ARG A C 1
ATOM 780 O O . ARG A 1 96 ? -36.952 -12.883 37.859 1.00 40.19 96 ARG A O 1
ATOM 787 N N . SER A 1 97 ? -34.869 -12.160 37.344 1.00 44.62 97 SER A N 1
ATOM 788 C CA . SER A 1 97 ? -34.090 -13.412 37.533 1.00 44.62 97 SER A CA 1
ATOM 789 C C . SER A 1 97 ? -33.734 -14.336 36.333 1.00 44.62 97 SER A C 1
ATOM 791 O O . SER A 1 97 ? -33.752 -15.551 36.508 1.00 44.62 97 SER A O 1
ATOM 793 N N . SER A 1 98 ? -33.330 -13.860 35.137 1.00 48.75 98 SER A N 1
ATOM 794 C CA . SER A 1 98 ? -32.940 -14.807 34.044 1.00 48.75 98 SER A CA 1
ATOM 795 C C . SER A 1 98 ? -31.725 -14.478 33.156 1.00 48.75 98 SER A C 1
ATOM 797 O O . SER A 1 98 ? -31.613 -15.040 32.074 1.00 48.75 98 SER A O 1
ATOM 799 N N . GLY A 1 99 ? -30.784 -13.613 33.557 1.00 59.50 99 GLY A N 1
ATOM 800 C CA . GLY A 1 99 ? -29.548 -13.417 32.764 1.00 59.50 99 GLY A CA 1
ATOM 801 C C . GLY A 1 99 ? -29.775 -12.841 31.354 1.00 59.50 99 GLY A C 1
ATOM 802 O O . GLY A 1 99 ? -28.970 -13.055 30.448 1.00 59.50 99 GLY A O 1
ATOM 803 N N . ILE A 1 100 ? -30.891 -12.125 31.157 1.00 75.19 100 ILE A N 1
ATOM 804 C CA . ILE A 1 100 ? -31.233 -11.444 29.904 1.00 75.19 100 ILE A CA 1
ATOM 805 C C . ILE A 1 100 ? -30.843 -9.970 30.026 1.00 75.19 100 ILE A C 1
ATOM 807 O O . ILE A 1 100 ? -31.375 -9.253 30.874 1.00 75.19 100 ILE A O 1
ATOM 811 N N . LYS A 1 101 ? -29.946 -9.494 29.156 1.00 84.19 101 LYS A N 1
ATOM 812 C CA . LYS A 1 101 ? -29.507 -8.089 29.109 1.00 84.19 101 LYS A CA 1
ATOM 813 C C . LYS A 1 101 ? -30.115 -7.394 27.895 1.00 84.19 101 LYS A C 1
ATOM 815 O O . LYS A 1 101 ? -30.025 -7.906 26.783 1.00 84.19 101 LYS A O 1
ATOM 820 N N . ARG A 1 102 ? -30.730 -6.223 28.081 1.00 83.69 102 ARG A N 1
ATOM 821 C CA . ARG A 1 102 ? -31.307 -5.415 26.991 1.00 83.69 102 ARG A CA 1
ATOM 822 C C . ARG A 1 102 ? -30.540 -4.108 26.845 1.00 83.69 102 ARG A C 1
ATOM 824 O O . ARG A 1 102 ? -30.224 -3.467 27.841 1.00 83.69 102 ARG A O 1
ATOM 831 N N . VAL A 1 103 ? -30.241 -3.733 25.607 1.00 83.31 103 VAL A N 1
ATOM 832 C CA . VAL A 1 103 ? -29.527 -2.504 25.251 1.00 83.31 103 VAL A CA 1
ATOM 833 C C . VAL A 1 103 ? -30.335 -1.764 24.194 1.00 83.31 103 VAL A C 1
ATOM 835 O O . VAL A 1 103 ? -30.797 -2.373 23.228 1.00 83.31 103 VAL A O 1
ATOM 838 N N . TYR A 1 104 ? -30.491 -0.458 24.390 1.00 84.19 104 TYR A N 1
ATOM 839 C CA . TYR A 1 104 ? -31.174 0.450 23.475 1.00 84.19 104 TYR A CA 1
ATOM 840 C C . TYR A 1 104 ? -30.120 1.303 22.775 1.00 84.19 104 TYR A C 1
ATOM 842 O O . TYR A 1 104 ? -29.292 1.927 23.437 1.00 84.19 104 TYR A O 1
ATOM 850 N N . VAL A 1 105 ? -30.131 1.301 21.447 1.00 84.06 105 VAL A N 1
ATOM 851 C CA . VAL A 1 105 ? -29.149 2.006 20.621 1.00 84.06 105 VAL A CA 1
ATOM 852 C C . VAL A 1 105 ? -29.892 2.983 19.727 1.00 84.06 105 VAL A C 1
ATOM 854 O O . VAL A 1 105 ? -30.793 2.575 18.995 1.00 84.06 105 VAL A O 1
ATOM 857 N N . LYS A 1 106 ? -29.512 4.263 19.789 1.00 82.94 106 LYS A N 1
ATOM 858 C CA . LYS A 1 106 ? -29.992 5.270 18.841 1.00 82.94 106 LYS A CA 1
ATOM 859 C C . LYS A 1 106 ? -29.308 5.056 17.495 1.00 82.94 106 LYS A C 1
ATOM 861 O O . LYS A 1 106 ? -28.084 4.948 17.442 1.00 82.94 106 LYS A O 1
ATOM 866 N N . ILE A 1 107 ? -30.099 4.992 16.438 1.00 80.19 107 ILE A N 1
ATOM 867 C CA . ILE A 1 107 ? -29.657 4.853 15.054 1.00 80.19 107 ILE A CA 1
ATOM 868 C C . ILE A 1 107 ? -30.372 5.884 14.183 1.00 80.19 107 ILE A C 1
ATOM 870 O O . ILE A 1 107 ? -31.407 6.429 14.568 1.00 80.19 107 ILE A O 1
ATOM 874 N N . ASP A 1 108 ? -29.825 6.145 13.001 1.00 75.69 108 ASP A N 1
ATOM 875 C CA . ASP A 1 108 ? -30.516 6.965 12.014 1.00 75.69 108 ASP A CA 1
ATOM 876 C C . ASP A 1 108 ? -31.796 6.239 11.535 1.00 75.69 108 ASP A C 1
ATOM 878 O O . ASP A 1 108 ? -31.732 5.046 11.206 1.00 75.69 108 ASP A O 1
ATOM 882 N N . PRO A 1 109 ? -32.961 6.911 11.471 1.00 71.75 109 PRO A N 1
ATOM 883 C CA . PRO A 1 109 ? -34.197 6.309 10.972 1.00 71.75 109 PRO A CA 1
ATOM 884 C C . PRO A 1 109 ? -34.072 5.702 9.562 1.00 71.75 109 PRO A C 1
ATOM 886 O O . PRO A 1 109 ? -34.780 4.749 9.238 1.00 71.75 109 PRO A O 1
ATOM 889 N N . SER A 1 110 ? -33.149 6.201 8.731 1.00 73.19 110 SER A N 1
ATOM 890 C CA . SER A 1 110 ? -32.875 5.690 7.381 1.00 73.19 110 SER A CA 1
ATOM 891 C C . SER A 1 110 ? -32.012 4.419 7.345 1.00 73.19 110 SER A C 1
ATOM 893 O O . SER A 1 110 ? -32.072 3.669 6.364 1.00 73.19 110 SER A O 1
ATOM 895 N N . ASP A 1 111 ? -31.249 4.125 8.405 1.00 74.75 111 ASP A N 1
ATOM 896 C CA . ASP A 1 111 ? -30.365 2.958 8.457 1.00 74.75 111 ASP A CA 1
ATOM 897 C C . ASP A 1 111 ? -31.169 1.688 8.721 1.00 74.75 111 ASP A C 1
ATOM 899 O O . ASP A 1 111 ? -31.457 1.364 9.863 1.00 74.75 111 ASP A O 1
ATOM 903 N N . LYS A 1 112 ? -31.509 0.919 7.682 1.00 68.75 112 LYS A N 1
ATOM 904 C CA . LYS A 1 112 ? -32.268 -0.343 7.805 1.00 68.75 112 LYS A CA 1
ATOM 905 C C . LYS A 1 112 ? -31.450 -1.514 8.380 1.00 68.75 112 LYS A C 1
ATOM 907 O O . LYS A 1 112 ? -31.993 -2.613 8.531 1.00 68.75 112 LYS A O 1
ATOM 912 N N . SER A 1 113 ? -30.168 -1.321 8.688 1.00 69.56 113 SER A N 1
ATOM 913 C CA . SER A 1 113 ? -29.280 -2.352 9.226 1.00 69.56 113 SER A CA 1
ATOM 914 C C . SER A 1 113 ? -29.564 -2.625 10.709 1.00 69.56 113 SER A C 1
ATOM 916 O O . SER A 1 113 ? -29.547 -1.732 11.547 1.00 69.56 113 SER A O 1
ATOM 918 N N . LEU A 1 114 ? -29.805 -3.889 11.078 1.00 74.62 114 LEU A N 1
ATOM 919 C CA . LEU A 1 114 ? -30.006 -4.313 12.478 1.00 74.62 114 LEU A CA 1
ATOM 920 C C . LEU A 1 114 ? -28.689 -4.744 13.141 1.00 74.62 114 LEU A C 1
ATOM 922 O O . LEU A 1 114 ? -28.629 -5.748 13.856 1.00 74.62 114 LEU A O 1
ATOM 926 N N . VAL A 1 115 ? -27.607 -4.018 12.862 1.00 74.12 115 VAL A N 1
ATOM 927 C CA . VAL A 1 115 ? -26.263 -4.351 13.344 1.00 74.12 115 VAL A CA 1
ATOM 928 C C . VAL A 1 115 ? -25.925 -3.495 14.560 1.00 74.12 115 VAL A C 1
ATOM 930 O O . VAL A 1 115 ? -25.785 -2.283 14.468 1.00 74.12 115 VAL A O 1
ATOM 933 N N . VAL A 1 116 ? -25.742 -4.145 15.711 1.00 79.94 116 VAL A N 1
ATOM 934 C CA . VAL A 1 116 ? -25.286 -3.498 16.952 1.00 79.94 116 VAL A CA 1
ATOM 935 C C . VAL A 1 116 ? -23.843 -3.914 17.218 1.00 79.94 116 VAL A C 1
ATOM 937 O O . VAL A 1 116 ? -23.595 -5.102 17.441 1.00 79.94 116 VAL A O 1
ATOM 940 N N . LYS A 1 117 ? -22.919 -2.945 17.183 1.00 79.75 117 LYS A N 1
ATOM 941 C CA . LYS A 1 117 ? -21.482 -3.137 17.427 1.00 79.75 117 LYS A CA 1
ATOM 942 C C . LYS A 1 117 ? -21.218 -3.246 18.934 1.00 79.75 117 LYS A C 1
ATOM 944 O O . LYS A 1 117 ? -21.256 -2.246 19.636 1.00 79.75 117 LYS A O 1
ATOM 949 N N . ASP A 1 118 ? -20.961 -4.456 19.423 1.00 79.75 118 ASP A N 1
ATOM 950 C CA . ASP A 1 118 ? -20.724 -4.761 20.848 1.00 79.75 118 ASP A CA 1
ATOM 951 C C . ASP A 1 118 ? -19.390 -5.490 21.102 1.00 79.75 118 ASP A C 1
ATOM 953 O O . ASP A 1 118 ? -19.172 -6.036 22.180 1.00 79.75 118 ASP A O 1
ATOM 957 N N . GLY A 1 119 ? -18.497 -5.509 20.107 1.00 81.19 119 GLY A N 1
ATOM 958 C CA . GLY A 1 119 ? -17.169 -6.125 20.204 1.00 81.19 119 GLY A CA 1
ATOM 959 C C . GLY A 1 119 ? -17.146 -7.649 20.033 1.00 81.19 119 GLY A C 1
ATOM 960 O O . GLY A 1 119 ? -16.061 -8.228 19.966 1.00 81.19 119 GLY A O 1
ATOM 961 N N . TYR A 1 120 ? -18.301 -8.308 19.909 1.00 85.62 120 TYR A N 1
ATOM 962 C CA . TYR A 1 120 ? -18.392 -9.747 19.664 1.00 85.62 120 TYR A CA 1
ATOM 963 C C . TYR A 1 120 ? -18.705 -10.057 18.200 1.00 85.62 120 TYR A C 1
ATOM 965 O O . TYR A 1 120 ? -19.403 -9.313 17.508 1.00 85.62 120 TYR A O 1
ATOM 973 N N . GLN A 1 121 ? -18.204 -11.196 17.724 1.00 87.88 121 GLN A N 1
ATOM 974 C CA . GLN A 1 121 ? -18.539 -11.694 16.397 1.00 87.88 121 GLN A CA 1
ATOM 975 C C . GLN A 1 121 ? -19.853 -12.480 16.431 1.00 87.88 121 GLN A C 1
ATOM 977 O O . GLN A 1 121 ? -19.995 -13.483 17.139 1.00 87.88 121 GLN A O 1
ATOM 982 N N . TRP A 1 122 ? -20.810 -12.030 15.624 1.00 90.88 122 TRP A N 1
ATOM 983 C CA . TRP A 1 122 ? -22.151 -12.597 15.537 1.00 90.88 122 TRP A CA 1
ATOM 984 C C . TRP A 1 122 ? -22.407 -13.199 14.158 1.00 90.88 122 TRP A C 1
ATOM 986 O O . TRP A 1 122 ? -22.157 -12.563 13.137 1.00 90.88 122 TRP A O 1
ATOM 996 N N . ARG A 1 123 ? -23.010 -14.390 14.121 1.00 90.06 123 ARG A N 1
ATOM 997 C CA . ARG A 1 123 ? -23.573 -14.993 12.906 1.00 90.06 123 ARG A CA 1
ATOM 998 C C . ARG A 1 123 ? -25.092 -14.943 12.964 1.00 90.06 123 ARG A C 1
ATOM 1000 O O . ARG A 1 123 ? -25.703 -15.452 13.906 1.00 90.06 123 ARG A O 1
ATOM 1007 N N . LYS A 1 124 ? -25.711 -14.344 11.948 1.00 92.19 124 LYS A N 1
ATOM 1008 C CA . LYS A 1 124 ? -27.168 -14.340 11.787 1.00 92.19 124 LYS A CA 1
ATOM 1009 C C . LYS A 1 124 ? -27.627 -15.742 11.390 1.00 92.19 124 LYS A C 1
ATOM 1011 O O . LYS A 1 124 ? -27.108 -16.296 10.429 1.00 92.19 124 LYS A O 1
ATOM 1016 N N . TYR A 1 125 ?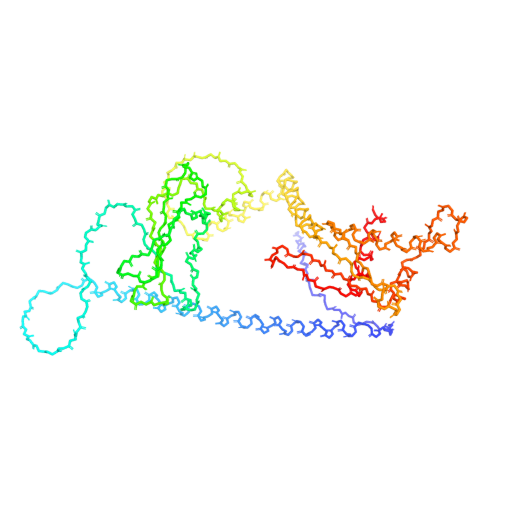 -28.585 -16.307 12.117 1.00 87.00 125 TYR A N 1
ATOM 1017 C CA . TYR A 1 125 ? -29.145 -17.632 11.807 1.00 87.00 125 TYR A CA 1
ATOM 1018 C C . TYR A 1 125 ? -30.630 -17.586 11.449 1.00 87.00 125 TYR A C 1
ATOM 1020 O O . TYR A 1 125 ? -31.175 -18.572 10.966 1.00 87.00 125 TYR A O 1
ATOM 1028 N N . GLY A 1 126 ? -31.296 -16.455 11.682 1.00 89.88 126 GLY A N 1
ATOM 1029 C CA . GLY A 1 126 ? -32.706 -16.314 11.363 1.00 89.88 126 GLY A CA 1
ATOM 1030 C C . GLY A 1 126 ? -33.169 -14.868 11.356 1.00 89.88 126 GLY A C 1
ATOM 1031 O O . GLY A 1 126 ? -32.526 -13.968 11.901 1.00 89.88 126 GLY A O 1
ATOM 1032 N N . GLN A 1 127 ? -34.316 -14.653 10.729 1.00 91.12 127 GLN A N 1
ATOM 1033 C CA . GLN A 1 127 ? -35.048 -13.398 10.760 1.00 91.12 127 GLN A CA 1
ATOM 1034 C C . GLN A 1 127 ? -36.540 -13.716 10.760 1.00 91.12 127 GLN A C 1
ATOM 1036 O O . GLN A 1 127 ? -36.981 -14.578 10.005 1.00 91.12 127 GLN A O 1
ATOM 1041 N N . LYS A 1 128 ? -37.311 -13.024 11.600 1.00 87.75 128 LYS A N 1
ATOM 1042 C CA . LYS A 1 128 ? -38.767 -13.171 11.665 1.00 87.75 128 LYS A CA 1
ATOM 1043 C C . LYS A 1 128 ? -39.422 -11.800 11.714 1.00 87.75 128 LYS A C 1
ATOM 1045 O O . LYS A 1 128 ? -39.040 -10.973 12.535 1.00 87.75 128 LYS A O 1
ATOM 1050 N N . VAL A 1 129 ? -40.417 -11.573 10.867 1.00 84.94 129 VAL A N 1
ATOM 1051 C CA . VAL A 1 129 ? -41.331 -10.432 11.004 1.00 84.94 129 VAL A CA 1
ATOM 1052 C C . VAL A 1 129 ? -42.486 -10.882 11.893 1.00 84.94 129 VAL A C 1
ATOM 1054 O O . VAL A 1 129 ? -43.019 -11.980 11.721 1.00 84.94 129 VAL A O 1
ATOM 1057 N N . THR A 1 130 ? -42.817 -10.081 12.898 1.00 75.19 130 THR A N 1
ATOM 1058 C CA . THR A 1 130 ? -43.929 -10.351 13.815 1.00 75.19 130 THR A CA 1
ATOM 1059 C C . THR A 1 130 ? -45.131 -9.515 13.415 1.00 75.19 130 THR A C 1
ATOM 1061 O O . THR A 1 130 ? -44.967 -8.425 12.881 1.00 75.19 130 THR A O 1
ATOM 1064 N N . ARG A 1 131 ? -46.341 -9.994 13.707 1.00 75.31 131 ARG A N 1
ATOM 1065 C CA . ARG A 1 131 ? -47.568 -9.256 13.389 1.00 75.31 131 ARG A CA 1
ATOM 1066 C C . ARG A 1 131 ? -47.646 -7.907 14.125 1.00 75.31 131 ARG A C 1
ATOM 1068 O O . ARG A 1 131 ? -48.208 -6.963 13.590 1.00 75.31 131 ARG A O 1
ATOM 1075 N N . ASP A 1 132 ? -47.008 -7.824 15.291 1.00 74.12 132 ASP A N 1
ATOM 1076 C CA . ASP A 1 132 ? -47.038 -6.661 16.189 1.00 74.12 132 ASP A CA 1
ATOM 1077 C C . ASP A 1 132 ? -45.895 -5.657 15.940 1.00 74.12 132 ASP A C 1
ATOM 1079 O O . ASP A 1 132 ? -45.841 -4.614 16.581 1.00 74.12 132 ASP A O 1
ATOM 1083 N N . ASN A 1 133 ? -44.953 -5.963 15.036 1.00 76.25 133 ASN A N 1
ATOM 1084 C CA . ASN A 1 133 ? -43.853 -5.056 14.693 1.00 76.25 133 ASN A CA 1
ATOM 1085 C C . ASN A 1 133 ? -43.462 -5.236 13.212 1.00 76.25 133 ASN A C 1
ATOM 1087 O O . ASN A 1 133 ? -42.916 -6.294 12.871 1.00 76.25 133 ASN A O 1
ATOM 1091 N N . PRO A 1 134 ? -43.708 -4.227 12.347 1.00 76.31 134 PRO A N 1
ATOM 1092 C CA . PRO A 1 134 ? -43.412 -4.305 10.915 1.00 76.31 134 PRO A CA 1
ATOM 1093 C C . PRO A 1 134 ? -41.907 -4.399 10.626 1.00 76.31 134 PRO A C 1
ATOM 1095 O O . PRO A 1 134 ? -41.513 -4.903 9.573 1.00 76.31 134 PRO A O 1
ATOM 1098 N N . SER A 1 135 ? -41.053 -3.978 11.565 1.00 80.31 135 SER A N 1
ATOM 1099 C CA . SER A 1 135 ? -39.607 -4.140 11.457 1.00 80.31 135 SER A CA 1
ATOM 1100 C C . SER A 1 135 ? -39.185 -5.587 11.755 1.00 80.31 135 SER A C 1
ATOM 1102 O O . SER A 1 135 ? -39.538 -6.149 12.805 1.00 80.31 135 SER A O 1
ATOM 1104 N N . PRO A 1 136 ? -38.379 -6.214 10.874 1.00 84.12 136 PRO A N 1
ATOM 1105 C CA . PRO A 1 136 ? -37.937 -7.586 11.073 1.00 84.12 136 PRO A CA 1
ATOM 1106 C C . PRO A 1 136 ? -37.120 -7.732 12.362 1.00 84.12 136 PRO A C 1
ATOM 1108 O O . PRO A 1 136 ? -36.286 -6.895 12.688 1.00 84.12 136 PRO A O 1
ATOM 1111 N N . ARG A 1 137 ? -37.316 -8.836 13.087 1.00 89.50 137 ARG A N 1
ATOM 1112 C CA . ARG A 1 137 ? -36.464 -9.245 14.209 1.00 89.50 137 ARG A CA 1
ATOM 1113 C C . ARG A 1 137 ? -35.374 -10.173 13.694 1.00 89.50 137 ARG A C 1
ATOM 1115 O O . ARG A 1 137 ? -35.672 -11.252 13.179 1.00 89.50 137 ARG A O 1
ATOM 1122 N N . ALA A 1 138 ? -34.118 -9.773 13.835 1.00 90.62 138 ALA A N 1
ATOM 1123 C CA . ALA A 1 138 ? -32.962 -10.573 13.455 1.00 90.62 138 ALA A CA 1
ATOM 1124 C C . ALA A 1 138 ? -32.433 -11.381 14.650 1.00 90.62 138 ALA A C 1
ATOM 1126 O O . ALA A 1 138 ? -32.355 -10.882 15.775 1.00 90.62 138 ALA A O 1
ATOM 1127 N N . TYR A 1 139 ? -32.068 -12.638 14.397 1.00 90.50 139 TYR A N 1
ATOM 1128 C CA . TYR A 1 139 ? -31.576 -13.580 15.395 1.00 90.50 139 TYR A CA 1
ATOM 1129 C C . TYR A 1 139 ? -30.125 -13.953 15.105 1.00 90.50 139 TYR A C 1
ATOM 1131 O O . TYR A 1 139 ? -29.784 -14.395 14.003 1.00 90.50 139 TYR A O 1
ATOM 1139 N N . TYR A 1 140 ? -29.285 -13.802 16.122 1.00 92.31 140 TYR A N 1
ATOM 1140 C CA . TYR A 1 140 ? -27.848 -14.002 16.048 1.00 92.31 140 TYR A CA 1
ATOM 1141 C C . TYR A 1 140 ? -27.379 -15.005 17.097 1.00 92.31 140 TYR A C 1
ATOM 1143 O O . TYR A 1 140 ? -27.879 -15.042 18.225 1.00 92.31 140 TYR A O 1
ATOM 1151 N N . ARG A 1 141 ? -26.396 -15.812 16.711 1.00 90.88 141 ARG A N 1
ATOM 1152 C CA . ARG A 1 141 ? -25.606 -16.664 17.601 1.00 90.88 141 ARG A CA 1
ATOM 1153 C C . ARG A 1 141 ? -24.162 -16.197 17.550 1.00 90.88 141 ARG A C 1
ATOM 1155 O O . ARG A 1 141 ? -23.737 -15.655 16.527 1.00 90.88 141 ARG A O 1
ATOM 1162 N N . CYS A 1 142 ? -23.417 -16.396 18.624 1.00 91.06 142 CYS A N 1
ATOM 1163 C CA . CYS A 1 142 ? -21.990 -16.114 18.595 1.00 91.06 142 CYS A CA 1
ATOM 1164 C C . CYS A 1 142 ? -21.286 -16.940 17.496 1.00 91.06 142 CYS A C 1
ATOM 1166 O O . CYS A 1 142 ? -21.677 -18.077 17.217 1.00 91.06 142 CYS A O 1
ATOM 1168 N N . SER A 1 143 ? -20.236 -16.394 16.879 1.00 90.62 143 SER A N 1
ATOM 1169 C CA . SER A 1 143 ? -19.363 -17.139 15.962 1.00 90.62 143 SER A CA 1
ATOM 1170 C C . SER A 1 143 ? -18.675 -18.343 16.623 1.00 90.62 143 SER A C 1
ATOM 1172 O O . SER A 1 143 ? -18.338 -19.303 15.937 1.00 90.62 143 SER A O 1
ATOM 1174 N N . PHE A 1 144 ? -18.514 -18.353 17.943 1.00 87.00 144 PHE A N 1
ATOM 1175 C CA . PHE A 1 144 ? -17.964 -19.504 18.663 1.00 87.00 144 PHE A CA 1
ATOM 1176 C C . PHE A 1 144 ? -19.026 -20.552 19.037 1.00 87.00 144 PHE A C 1
ATOM 1178 O O . PHE A 1 144 ? -18.710 -21.541 19.687 1.00 87.00 144 PHE A O 1
ATOM 1185 N N . ALA A 1 145 ? -20.294 -20.377 18.646 1.00 86.19 145 ALA A N 1
ATOM 1186 C CA . ALA A 1 145 ? -21.330 -21.387 18.866 1.00 86.19 145 ALA A CA 1
ATOM 1187 C C . ALA A 1 145 ? -21.036 -22.681 18.065 1.00 86.19 145 ALA A C 1
ATOM 1189 O O . ALA A 1 145 ? -20.634 -22.584 16.902 1.00 86.19 145 ALA A O 1
ATOM 1190 N N . PRO A 1 146 ? -21.288 -23.882 18.628 1.00 83.19 146 PRO A N 1
ATOM 1191 C CA . PRO A 1 146 ? -21.991 -24.143 19.892 1.00 83.19 146 PRO A CA 1
ATOM 1192 C C . PRO A 1 146 ? -21.136 -23.991 21.162 1.00 83.19 146 PRO A C 1
ATOM 1194 O O . PRO A 1 146 ? -21.689 -24.053 22.253 1.00 83.19 146 PRO A O 1
ATOM 1197 N N . GLY A 1 147 ? -19.826 -23.761 21.040 1.00 82.62 147 GLY A N 1
ATOM 1198 C CA . GLY A 1 147 ? -18.917 -23.570 22.175 1.00 82.62 147 GLY A CA 1
ATOM 1199 C C . GLY A 1 147 ? -19.235 -22.347 23.042 1.00 82.62 147 GLY A C 1
ATOM 1200 O O . GLY A 1 147 ? -18.961 -22.375 24.234 1.00 82.62 147 GLY A O 1
ATOM 1201 N N . CYS A 1 148 ? -19.871 -21.312 22.487 1.00 86.69 148 CYS A N 1
ATOM 1202 C CA . CYS A 1 148 ? -20.408 -20.171 23.233 1.00 86.69 148 CYS A CA 1
ATOM 1203 C C . CYS A 1 148 ? -21.952 -20.204 23.261 1.00 86.69 148 CYS A C 1
ATOM 1205 O O . CYS A 1 148 ? -22.567 -20.210 22.186 1.00 86.69 148 CYS A O 1
ATOM 1207 N N . PRO A 1 149 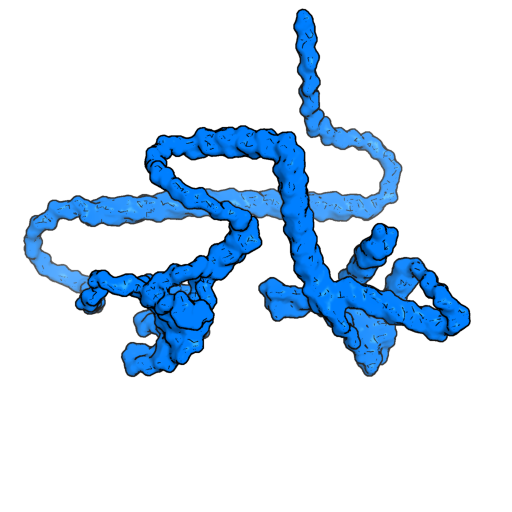? -22.603 -20.162 24.444 1.00 85.56 149 PRO A N 1
ATOM 1208 C CA . PRO A 1 149 ? -24.056 -20.318 24.571 1.00 85.56 149 PRO A CA 1
ATOM 1209 C C . PRO A 1 149 ? -24.861 -19.054 24.224 1.00 85.56 149 PRO A C 1
ATOM 1211 O O . PRO A 1 149 ? -26.085 -19.129 24.095 1.00 85.56 149 PRO A O 1
ATOM 1214 N N . VAL A 1 150 ? -24.201 -17.899 24.067 1.00 90.31 150 VAL A N 1
ATOM 1215 C CA . VAL A 1 150 ? -24.881 -16.601 23.938 1.00 90.31 150 VAL A CA 1
ATOM 1216 C C . VAL A 1 150 ? -25.679 -16.471 22.648 1.00 90.31 150 VAL A C 1
ATOM 1218 O O . VAL A 1 150 ? -25.196 -16.721 21.535 1.00 90.31 150 VAL A O 1
ATOM 1221 N N . LYS A 1 151 ? -26.907 -15.975 22.807 1.00 90.88 151 LYS A N 1
ATOM 1222 C CA . LYS A 1 151 ? -27.816 -15.617 21.718 1.00 90.88 151 LYS A CA 1
ATOM 1223 C C . LYS A 1 151 ? -28.187 -14.144 21.813 1.00 90.88 151 LYS A C 1
ATOM 1225 O O . LYS A 1 151 ? -28.330 -13.594 22.901 1.00 90.88 151 LYS A O 1
ATOM 1230 N N . LYS A 1 152 ? -28.393 -13.514 20.659 1.00 92.62 152 LYS A N 1
ATOM 1231 C CA . LYS A 1 152 ? -28.802 -12.111 20.556 1.00 92.62 152 LYS A CA 1
ATOM 1232 C C . LYS A 1 152 ? -29.983 -11.967 19.608 1.00 92.62 152 LYS A C 1
ATOM 1234 O O . LYS A 1 152 ? -30.029 -12.588 18.546 1.00 92.62 152 LYS A O 1
ATOM 1239 N N . LYS A 1 153 ? -30.941 -11.132 19.991 1.00 91.31 153 LYS A N 1
ATOM 1240 C CA . LYS A 1 153 ? -32.114 -10.758 19.193 1.00 91.31 153 LYS A CA 1
ATOM 1241 C C . LYS A 1 153 ? -32.062 -9.250 18.992 1.00 91.31 153 LYS A C 1
ATOM 1243 O O . LYS A 1 153 ? -31.908 -8.524 19.970 1.00 91.31 153 LYS A O 1
ATOM 1248 N N . VAL A 1 154 ? -32.169 -8.788 17.751 1.00 90.81 154 VAL A N 1
ATOM 1249 C CA . VAL A 1 154 ? -32.130 -7.358 17.418 1.00 90.81 154 VAL A CA 1
ATOM 1250 C C . VAL A 1 154 ? -33.395 -6.985 16.668 1.00 90.81 154 VAL A C 1
ATOM 1252 O O . VAL A 1 154 ? -33.772 -7.666 15.713 1.00 90.81 154 VAL A O 1
ATOM 1255 N N . GLN A 1 155 ? -34.062 -5.925 17.108 1.00 89.31 155 GLN A N 1
ATOM 1256 C CA . GLN A 1 155 ? -35.261 -5.409 16.458 1.00 89.31 155 GLN A CA 1
ATOM 1257 C C . GLN A 1 155 ? -35.356 -3.898 16.643 1.00 89.31 155 GLN A C 1
ATOM 1259 O O . GLN A 1 155 ? -34.969 -3.387 17.691 1.00 89.31 155 GLN A O 1
ATOM 1264 N N . ARG A 1 156 ? -35.897 -3.192 15.651 1.00 87.62 156 ARG A N 1
ATOM 1265 C CA . ARG A 1 156 ? -36.266 -1.780 15.800 1.00 87.62 156 ARG A CA 1
ATOM 1266 C C . ARG A 1 156 ? -37.466 -1.639 16.738 1.00 87.62 156 ARG A C 1
ATOM 1268 O O . ARG A 1 156 ? -38.339 -2.513 16.748 1.00 87.62 156 ARG A O 1
ATOM 1275 N N . SER A 1 157 ? -37.481 -0.583 17.544 1.00 83.75 157 SER A N 1
ATOM 1276 C CA . SER A 1 157 ? -38.631 -0.256 18.384 1.00 83.75 157 SER A CA 1
ATOM 1277 C C . SER A 1 157 ? -39.855 0.027 17.510 1.00 83.75 157 SER A C 1
ATOM 1279 O O . SER A 1 157 ? -39.719 0.545 16.409 1.00 83.75 157 SER A O 1
ATOM 1281 N N . VAL A 1 158 ? -41.045 -0.339 17.989 1.00 80.69 158 VAL A N 1
ATOM 1282 C CA . VAL A 1 158 ? -42.318 0.033 17.334 1.00 80.69 158 VAL A CA 1
ATOM 1283 C C . VAL A 1 158 ? -42.669 1.492 17.630 1.00 80.69 158 VAL A C 1
ATOM 1285 O O . VAL A 1 158 ? -43.362 2.136 16.854 1.00 80.69 158 VAL A O 1
ATOM 1288 N N . GLU A 1 159 ? -42.201 1.997 18.769 1.00 81.25 159 GLU A N 1
ATOM 1289 C CA . GLU A 1 159 ? -42.548 3.321 19.289 1.00 81.25 159 GLU A CA 1
ATOM 1290 C C . GLU A 1 159 ? -41.633 4.421 18.735 1.00 81.25 159 GLU A C 1
ATOM 1292 O O . GLU A 1 159 ? -42.037 5.577 18.672 1.00 81.25 159 GLU A O 1
ATOM 1297 N N . ASP A 1 160 ? -40.407 4.062 18.338 1.00 80.12 160 ASP A N 1
ATOM 1298 C CA . ASP A 1 160 ? -39.396 5.000 17.850 1.00 80.12 160 ASP A CA 1
ATOM 1299 C C . ASP A 1 160 ? -38.512 4.333 16.787 1.00 80.12 160 ASP A C 1
ATOM 1301 O O . ASP A 1 160 ? -37.664 3.484 17.089 1.00 80.12 160 ASP A O 1
ATOM 1305 N N . ASP A 1 161 ? -38.687 4.747 15.532 1.00 73.62 161 ASP A N 1
ATOM 1306 C CA . ASP A 1 161 ? -37.895 4.247 14.410 1.00 73.62 161 ASP A CA 1
ATOM 1307 C C . ASP A 1 161 ? -36.408 4.630 14.510 1.00 73.62 161 ASP A C 1
ATOM 1309 O O . ASP A 1 161 ? -35.579 4.014 13.843 1.00 73.62 161 ASP A O 1
ATOM 1313 N N . GLY A 1 162 ? -36.030 5.584 15.362 1.00 80.62 162 GLY A N 1
ATOM 1314 C CA . GLY A 1 162 ? -34.639 5.917 15.669 1.00 80.62 162 GLY A CA 1
ATOM 1315 C C . GLY A 1 162 ? -33.986 4.999 16.707 1.00 80.62 162 GLY A C 1
ATOM 1316 O O . GLY A 1 162 ? -32.829 5.220 17.067 1.00 80.62 162 GLY A O 1
ATOM 1317 N N . VAL A 1 163 ? -34.681 3.977 17.226 1.00 82.31 163 VAL A N 1
ATOM 1318 C CA . VAL A 1 163 ? -34.164 3.113 18.301 1.00 82.31 163 VAL A CA 1
ATOM 1319 C C . VAL A 1 163 ? -34.159 1.642 17.902 1.00 82.31 163 VAL A C 1
ATOM 1321 O O . VAL A 1 163 ? -35.174 1.054 17.531 1.00 82.31 163 VAL A O 1
ATOM 1324 N N . VAL A 1 164 ? -33.007 0.993 18.078 1.00 86.19 164 VAL A N 1
ATOM 1325 C CA . VAL A 1 164 ? -32.850 -0.461 17.972 1.00 86.19 164 VAL A CA 1
ATOM 1326 C C . VAL A 1 164 ? -32.631 -1.077 19.345 1.00 86.19 164 VAL A C 1
ATOM 1328 O O . VAL A 1 164 ? -31.812 -0.623 20.142 1.00 86.19 164 VAL A O 1
ATOM 1331 N N . ILE A 1 165 ? -33.357 -2.159 19.604 1.00 87.44 165 ILE A N 1
ATOM 1332 C CA . ILE A 1 165 ? -33.324 -2.922 20.845 1.00 87.44 165 ILE A CA 1
ATOM 1333 C C . ILE A 1 165 ? -32.556 -4.220 20.593 1.00 87.44 165 ILE A C 1
ATOM 1335 O O . ILE A 1 165 ? -33.005 -5.089 19.839 1.00 87.44 165 ILE A O 1
ATOM 1339 N N . ALA A 1 166 ? -31.412 -4.376 21.257 1.00 89.12 166 ALA A N 1
ATOM 1340 C CA . ALA A 1 166 ? -30.657 -5.623 21.308 1.00 89.12 166 ALA A CA 1
ATOM 1341 C C . ALA A 1 166 ? -30.919 -6.344 22.634 1.00 89.12 166 ALA A C 1
ATOM 1343 O O . ALA A 1 166 ? -30.733 -5.782 23.709 1.00 89.12 166 ALA A O 1
ATOM 1344 N N . THR A 1 167 ? -31.353 -7.600 22.561 1.00 87.94 167 THR A N 1
ATOM 1345 C CA . THR A 1 167 ? -31.604 -8.467 23.719 1.00 87.94 167 THR A CA 1
ATOM 1346 C C . THR A 1 167 ? -30.641 -9.643 23.683 1.00 87.94 167 THR A C 1
ATOM 1348 O O . THR A 1 167 ? -30.655 -10.415 22.724 1.00 87.94 167 THR A O 1
ATOM 1351 N N . TYR A 1 168 ? -29.822 -9.769 24.718 1.00 89.25 168 TYR A N 1
ATOM 1352 C CA . TYR A 1 168 ? -28.810 -10.801 24.903 1.00 89.25 168 TYR A CA 1
ATOM 1353 C C . TYR A 1 168 ? -29.307 -11.833 25.906 1.00 89.25 168 TYR A C 1
ATOM 1355 O O . TYR A 1 168 ? -29.900 -11.473 26.920 1.00 89.25 168 TYR A O 1
ATOM 1363 N N . GLU A 1 169 ? -29.056 -13.100 25.616 1.00 89.19 169 GLU A N 1
ATOM 1364 C CA . GLU A 1 169 ? -29.444 -14.244 26.433 1.00 89.19 169 GLU A CA 1
ATOM 1365 C C . GLU A 1 169 ? -28.197 -15.110 26.658 1.00 89.19 169 GLU A C 1
ATOM 1367 O O . GLU A 1 169 ? -27.638 -15.644 25.694 1.00 89.19 169 GLU A O 1
ATOM 1372 N N . GLY A 1 170 ? -27.760 -15.209 27.918 1.00 84.12 170 GLY A N 1
ATOM 1373 C CA . GLY A 1 170 ? -26.524 -15.887 28.321 1.00 84.12 170 GLY A CA 1
ATOM 1374 C C . GLY A 1 170 ? -25.299 -14.967 28.387 1.00 84.12 170 GLY A C 1
ATOM 1375 O O . GLY A 1 170 ? -25.351 -13.799 28.002 1.00 84.12 170 GLY A O 1
ATOM 1376 N N . GLU A 1 171 ? -24.181 -15.517 28.862 1.00 85.50 171 GLU A N 1
ATOM 1377 C CA . GLU A 1 171 ? -22.896 -14.820 28.999 1.00 85.50 171 GLU A CA 1
ATOM 1378 C C . GLU A 1 171 ? -21.820 -15.458 28.117 1.00 85.50 171 GLU A C 1
ATOM 1380 O O . GLU A 1 171 ? -21.815 -16.674 27.895 1.00 85.50 171 GLU A O 1
ATOM 1385 N N . HIS A 1 172 ? -20.934 -14.625 27.562 1.00 82.88 172 HIS A N 1
ATOM 1386 C CA . HIS A 1 172 ? -19.837 -15.103 26.727 1.00 82.88 172 HIS A CA 1
ATOM 1387 C C . HIS A 1 172 ? -18.806 -15.796 27.615 1.00 82.88 172 HIS A C 1
ATOM 1389 O O . HIS A 1 172 ? -18.381 -15.252 28.627 1.00 82.88 172 HIS A O 1
ATOM 1395 N N . ASN A 1 173 ? -18.382 -16.987 27.208 1.00 84.00 173 ASN A N 1
ATOM 1396 C CA . ASN A 1 173 ? -17.310 -17.748 27.852 1.00 84.00 173 ASN A CA 1
ATOM 1397 C C . ASN A 1 173 ? -15.951 -17.552 27.164 1.00 84.00 173 ASN A C 1
ATOM 1399 O O . ASN A 1 173 ? -15.011 -18.300 27.408 1.00 84.00 173 ASN A O 1
ATOM 1403 N N . HIS A 1 174 ? -15.864 -16.565 26.281 1.00 80.56 174 HIS A N 1
ATOM 1404 C CA . HIS A 1 174 ? -14.657 -16.174 25.578 1.00 80.56 174 HIS A CA 1
ATOM 1405 C C . HIS A 1 174 ? -14.544 -14.654 25.625 1.00 80.56 174 HIS A C 1
ATOM 1407 O O . HIS A 1 174 ? -15.526 -13.936 25.849 1.00 80.56 174 HIS A O 1
ATOM 1413 N N . ARG A 1 175 ? -13.327 -14.157 25.426 1.00 77.62 175 ARG A N 1
ATOM 1414 C CA . ARG A 1 175 ? -13.065 -12.723 25.451 1.00 77.62 175 ARG A CA 1
ATOM 1415 C C . ARG A 1 175 ? -13.717 -12.068 24.229 1.00 77.62 175 ARG A C 1
ATOM 1417 O O . ARG A 1 175 ? -13.939 -12.700 23.195 1.00 77.62 175 ARG A O 1
ATOM 1424 N N . SER A 1 176 ? -14.087 -10.797 24.363 1.00 75.06 176 SER A N 1
ATOM 1425 C CA . SER A 1 176 ? -14.544 -10.027 23.203 1.00 75.06 176 SER A CA 1
ATOM 1426 C C . SER A 1 176 ? -13.394 -9.880 22.208 1.00 75.06 176 SER A C 1
ATOM 1428 O O . SER A 1 176 ? -12.241 -9.806 22.618 1.00 75.06 176 SER A O 1
ATOM 1430 N N . THR A 1 177 ? -13.685 -9.770 20.914 1.00 66.69 177 THR A N 1
ATOM 1431 C CA . THR A 1 177 ? -12.663 -9.580 19.863 1.00 66.69 177 THR A CA 1
ATOM 1432 C C . THR A 1 177 ? -11.800 -8.332 20.120 1.00 66.69 177 THR A C 1
ATOM 1434 O O . THR A 1 177 ? -10.634 -8.288 19.747 1.00 66.69 177 THR A O 1
ATOM 1437 N N . MET A 1 178 ? -12.359 -7.323 20.805 1.00 59.66 178 MET A N 1
ATOM 1438 C CA . MET A 1 178 ? -11.621 -6.142 21.278 1.00 59.66 178 MET A CA 1
ATOM 1439 C C . MET A 1 178 ? -10.653 -6.453 22.428 1.00 59.66 178 MET A C 1
ATOM 1441 O O . MET A 1 178 ? -9.596 -5.838 22.506 1.00 59.66 178 MET A O 1
ATOM 1445 N N . GLN A 1 179 ? -10.988 -7.399 23.309 1.00 54.97 179 GLN A N 1
ATOM 1446 C CA . GLN A 1 179 ? -10.063 -7.899 24.324 1.00 54.97 179 GLN A CA 1
ATOM 1447 C C . GLN A 1 179 ? -9.062 -8.892 23.737 1.00 54.97 179 GLN A C 1
ATOM 1449 O O . GLN A 1 179 ? -7.896 -8.789 24.071 1.00 54.97 179 GLN A O 1
ATOM 1454 N N . GLU A 1 180 ? -9.445 -9.804 22.843 1.00 53.38 180 GLU A N 1
ATOM 1455 C CA . GLU A 1 180 ? -8.497 -10.716 22.176 1.00 53.38 180 GLU A CA 1
ATOM 1456 C C . GLU A 1 180 ? -7.418 -9.949 21.400 1.00 53.38 180 GLU A C 1
ATOM 1458 O O . GLU A 1 180 ? -6.247 -10.302 21.490 1.00 53.38 180 GLU A O 1
ATOM 1463 N N . ALA A 1 181 ? -7.770 -8.830 20.756 1.00 52.84 181 ALA A N 1
ATOM 1464 C CA . ALA A 1 181 ? -6.798 -7.918 20.146 1.00 52.84 181 ALA A CA 1
ATOM 1465 C C . ALA A 1 181 ? -5.857 -7.241 21.167 1.00 52.84 181 ALA A C 1
ATOM 1467 O O . ALA A 1 181 ? -4.744 -6.860 20.817 1.00 52.84 181 ALA A O 1
ATOM 1468 N N . ALA A 1 182 ? -6.284 -7.099 22.426 1.00 51.81 182 ALA A N 1
ATOM 1469 C CA . ALA A 1 182 ? -5.449 -6.597 23.517 1.00 51.81 182 ALA A CA 1
ATOM 1470 C C . ALA A 1 182 ? -4.599 -7.704 24.179 1.00 51.81 182 ALA A C 1
ATOM 1472 O O . ALA A 1 182 ? -3.500 -7.417 24.641 1.00 51.81 182 ALA A O 1
ATOM 1473 N N . TYR A 1 183 ? -5.074 -8.957 24.197 1.00 48.75 183 TYR A N 1
ATOM 1474 C CA . TYR A 1 183 ? -4.372 -10.121 24.764 1.00 48.75 183 TYR A CA 1
ATOM 1475 C C . TYR A 1 183 ? -3.381 -10.779 23.797 1.00 48.75 183 TYR A C 1
ATOM 1477 O O . TYR A 1 183 ? -2.400 -11.353 24.248 1.00 48.75 183 TYR A O 1
ATOM 1485 N N . ALA A 1 184 ? -3.545 -10.630 22.479 1.00 46.56 184 ALA A N 1
ATOM 1486 C CA . ALA A 1 184 ? -2.543 -11.066 21.496 1.00 46.56 184 ALA A CA 1
ATOM 1487 C C . ALA A 1 184 ? -1.193 -10.315 21.611 1.00 46.56 184 ALA A C 1
ATOM 1489 O O . ALA A 1 184 ? -0.257 -10.602 20.872 1.00 46.56 184 ALA A O 1
ATOM 1490 N N . LEU A 1 185 ? -1.089 -9.356 22.539 1.00 43.69 185 LEU A N 1
ATOM 1491 C CA . LEU A 1 185 ? 0.113 -8.595 22.869 1.00 43.69 185 LEU A CA 1
ATOM 1492 C C . LEU A 1 185 ? 0.691 -8.916 24.263 1.00 43.69 185 LEU A C 1
ATOM 1494 O O . LEU A 1 185 ? 1.550 -8.169 24.729 1.00 43.69 185 LEU A O 1
ATOM 1498 N N . GLY A 1 186 ? 0.269 -10.003 24.919 1.00 39.19 186 GLY A N 1
ATOM 1499 C CA . GLY A 1 186 ? 0.933 -10.481 26.134 1.00 39.19 186 GLY A CA 1
ATOM 1500 C C . GLY A 1 186 ? 0.230 -11.656 26.819 1.00 39.19 186 GLY A C 1
ATOM 1501 O O . GLY A 1 186 ? -0.902 -11.513 27.281 1.00 39.19 186 GLY A O 1
ATOM 1502 N N . ASP A 1 187 ? 0.948 -12.774 26.922 1.00 47.09 187 ASP A N 1
ATOM 1503 C CA . ASP A 1 187 ? 0.799 -13.841 27.929 1.00 47.09 187 ASP A CA 1
ATOM 1504 C C . ASP A 1 187 ? 2.162 -13.881 28.673 1.00 47.09 187 ASP A C 1
ATOM 1506 O O . ASP A 1 187 ? 3.173 -13.509 28.078 1.00 47.09 187 ASP A O 1
ATOM 1510 N N . ASP A 1 188 ? 2.290 -14.109 29.983 1.00 41.38 188 ASP A N 1
ATOM 1511 C CA . ASP A 1 188 ? 1.818 -15.280 30.723 1.00 41.38 188 ASP A CA 1
ATOM 1512 C C . ASP A 1 188 ? 1.158 -14.974 32.085 1.00 41.38 188 ASP A C 1
ATOM 1514 O O . ASP A 1 188 ? 1.331 -13.931 32.721 1.00 41.38 188 ASP A O 1
ATOM 1518 N N . HIS A 1 189 ? 0.394 -15.965 32.534 1.00 46.91 189 HIS A N 1
ATOM 1519 C CA . HIS A 1 189 ? -0.549 -15.983 33.646 1.00 46.91 189 HIS A CA 1
ATOM 1520 C C . HIS A 1 189 ? 0.039 -16.690 34.889 1.00 46.91 189 HIS A C 1
ATOM 1522 O O . HIS A 1 189 ? 0.551 -17.791 34.743 1.00 46.91 189 HIS A O 1
ATOM 1528 N N . GLU A 1 190 ? -0.167 -16.178 36.118 1.00 33.34 190 GLU A N 1
ATOM 1529 C CA . GLU A 1 190 ? -0.549 -17.032 37.270 1.00 33.34 190 GLU A CA 1
ATOM 1530 C C . GLU A 1 190 ? -1.202 -16.275 38.459 1.00 33.34 190 GLU A C 1
ATOM 1532 O O . GLU A 1 190 ? -0.576 -15.593 39.261 1.00 33.34 190 GLU A O 1
ATOM 1537 N N . VAL A 1 191 ? -2.536 -16.370 38.502 1.00 38.06 191 VAL A N 1
ATOM 1538 C CA . VAL A 1 191 ? -3.428 -16.823 39.597 1.00 38.06 191 VAL A CA 1
ATOM 1539 C C . VAL A 1 191 ? -3.110 -16.484 41.080 1.00 38.06 191 VAL A C 1
ATOM 1541 O O . VAL A 1 191 ? -2.336 -17.143 41.756 1.00 38.06 191 VAL A O 1
ATOM 1544 N N . SER A 1 192 ? -3.997 -15.627 41.619 1.00 37.97 192 SER A N 1
ATOM 1545 C CA . SER A 1 192 ? -4.725 -15.731 42.909 1.00 37.97 192 SER A CA 1
ATOM 1546 C C . SER A 1 192 ? -4.015 -15.415 44.235 1.00 37.97 192 SER A C 1
ATOM 1548 O O . SER A 1 192 ? -3.258 -16.205 44.777 1.00 37.97 192 SER A O 1
ATOM 1550 N N . THR A 1 193 ? -4.427 -14.328 44.899 1.00 35.69 193 THR A N 1
ATOM 1551 C CA . THR A 1 193 ? -5.396 -14.351 46.022 1.00 35.69 193 THR A CA 1
ATOM 1552 C C . THR A 1 193 ? -5.452 -12.988 46.738 1.00 35.69 193 THR A C 1
ATOM 1554 O O . THR A 1 193 ? -4.461 -12.469 47.223 1.00 35.69 193 THR A O 1
ATOM 1557 N N . ASN A 1 194 ? -6.664 -12.432 46.830 1.00 37.22 194 ASN A N 1
ATOM 1558 C CA . ASN A 1 194 ? -7.249 -11.759 47.999 1.00 37.22 194 ASN A CA 1
ATOM 1559 C C . ASN A 1 194 ? -6.387 -10.774 48.845 1.00 37.22 194 ASN A C 1
ATOM 1561 O O . ASN A 1 194 ? -5.612 -11.208 49.688 1.00 37.22 194 ASN A O 1
ATOM 1565 N N . ARG A 1 195 ? -6.704 -9.467 48.811 1.00 35.34 195 ARG A N 1
ATOM 1566 C CA . ARG A 1 195 ? -7.291 -8.677 49.932 1.00 35.34 195 ARG A CA 1
ATOM 1567 C C . ARG A 1 195 ? -7.115 -7.163 49.732 1.00 35.34 195 ARG A C 1
ATOM 1569 O O . ARG A 1 195 ? -6.108 -6.677 49.242 1.00 35.34 195 ARG A O 1
ATOM 1576 N N . ARG A 1 196 ? -8.148 -6.439 50.169 1.00 44.72 196 ARG A N 1
ATOM 1577 C CA . ARG A 1 196 ? -8.280 -4.977 50.276 1.00 44.72 196 ARG A CA 1
ATOM 1578 C C . ARG A 1 196 ? -7.047 -4.299 50.895 1.00 44.72 196 ARG A C 1
ATOM 1580 O O . ARG A 1 196 ? -6.618 -4.734 51.956 1.00 44.72 196 ARG A O 1
ATOM 1587 N N . SER A 1 197 ? -6.662 -3.132 50.380 1.00 35.25 197 SER A N 1
ATOM 1588 C CA . SER A 1 197 ? -6.508 -1.927 51.209 1.00 35.25 197 SER A CA 1
ATOM 1589 C C . SER A 1 197 ? -6.423 -0.683 50.333 1.00 35.25 197 SER A C 1
ATOM 1591 O O . SER A 1 197 ? -5.649 -0.634 49.385 1.00 35.25 197 SER A O 1
ATOM 1593 N N . ASN A 1 198 ? -7.219 0.321 50.689 1.00 47.09 198 ASN A N 1
ATOM 1594 C CA . ASN A 1 198 ? -7.069 1.698 50.242 1.00 47.09 198 ASN A CA 1
ATOM 1595 C C . ASN A 1 198 ? -5.611 2.142 50.396 1.00 47.09 198 ASN A C 1
ATOM 1597 O O . ASN A 1 198 ? -5.073 1.990 51.490 1.00 47.09 198 ASN A O 1
ATOM 1601 N N . ASN A 1 199 ? -5.030 2.731 49.352 1.00 40.28 199 ASN A N 1
ATOM 1602 C CA . ASN A 1 199 ? -3.980 3.740 49.451 1.00 40.28 199 ASN A CA 1
ATOM 1603 C C . ASN A 1 199 ? -4.033 4.651 48.216 1.00 40.28 199 ASN A C 1
ATOM 1605 O O . ASN A 1 199 ? -4.604 4.310 47.186 1.00 40.28 199 ASN A O 1
ATOM 1609 N N . SER A 1 200 ? -3.569 5.880 48.405 1.00 51.16 200 SER A N 1
ATOM 1610 C CA . SER A 1 200 ? -3.774 7.031 47.531 1.00 51.16 200 SER A CA 1
ATOM 1611 C C . SER A 1 200 ? -3.067 6.907 46.168 1.00 51.16 200 SER A C 1
ATOM 1613 O O . SER A 1 200 ? -1.948 6.400 46.109 1.00 51.16 200 SER A O 1
ATOM 1615 N N . PRO A 1 201 ? -3.632 7.487 45.086 1.00 57.22 201 PRO A N 1
ATOM 1616 C CA . PRO A 1 201 ? -3.107 7.361 43.716 1.00 57.22 201 PRO A CA 1
ATOM 1617 C C . PRO A 1 201 ? -1.699 7.948 43.495 1.00 57.22 201 PRO A C 1
ATOM 1619 O O . PRO A 1 201 ? -1.129 7.774 42.428 1.00 57.22 201 PRO A O 1
ATOM 1622 N N . LYS A 1 202 ? -1.125 8.639 44.491 1.00 58.34 202 LYS A N 1
ATOM 1623 C CA . LYS A 1 202 ? 0.211 9.254 44.413 1.00 58.34 202 LYS A CA 1
ATOM 1624 C C . LYS A 1 202 ? 1.350 8.322 44.831 1.00 58.34 202 LYS A C 1
ATOM 1626 O O . LYS A 1 202 ? 2.487 8.568 44.450 1.00 58.34 202 LYS A O 1
ATOM 1631 N N . LEU A 1 203 ? 1.079 7.298 45.644 1.00 56.84 203 LEU A N 1
ATOM 1632 C CA . LEU A 1 203 ? 2.123 6.368 46.089 1.00 56.84 203 LEU A CA 1
ATOM 1633 C C . LEU A 1 203 ? 2.430 5.327 45.003 1.00 56.84 203 LEU A C 1
ATOM 1635 O O . LEU A 1 203 ? 3.588 4.972 44.800 1.00 56.84 203 LEU A O 1
ATOM 1639 N N . ASP A 1 204 ? 1.394 4.911 44.272 1.00 63.91 204 ASP A N 1
ATOM 1640 C CA . ASP A 1 204 ? 1.505 3.964 43.163 1.00 63.91 204 ASP A CA 1
ATOM 1641 C C . ASP A 1 204 ? 2.323 4.549 42.005 1.00 63.91 204 ASP A C 1
ATOM 1643 O O . ASP A 1 204 ? 3.149 3.854 41.428 1.00 63.91 204 ASP A O 1
ATOM 1647 N N . GLU A 1 205 ? 2.174 5.844 41.714 1.00 69.50 205 GLU A N 1
ATOM 1648 C CA . GLU A 1 205 ? 2.925 6.524 40.650 1.00 69.50 205 GLU A CA 1
ATOM 1649 C C . GLU A 1 205 ? 4.430 6.589 40.954 1.00 69.50 205 GLU A C 1
ATOM 1651 O O . GLU A 1 205 ? 5.252 6.250 40.105 1.00 69.50 205 GLU A O 1
ATOM 1656 N N . VAL A 1 206 ? 4.797 6.914 42.200 1.00 76.62 206 VAL A N 1
ATOM 1657 C CA . VAL A 1 206 ? 6.203 6.933 42.642 1.00 76.62 206 VAL A CA 1
ATOM 1658 C C . VAL A 1 206 ? 6.805 5.528 42.623 1.00 76.62 206 VAL A C 1
ATOM 1660 O O . VAL A 1 206 ? 7.956 5.353 42.220 1.00 76.62 206 VAL A O 1
ATOM 1663 N N . LEU A 1 207 ? 6.044 4.515 43.042 1.00 78.50 207 LEU A N 1
ATOM 1664 C CA . LEU A 1 207 ? 6.512 3.132 43.037 1.00 78.50 207 LEU A CA 1
ATOM 1665 C C . LEU A 1 207 ? 6.702 2.614 41.604 1.00 78.50 207 LEU A C 1
ATOM 1667 O O . LEU A 1 207 ? 7.722 1.997 41.310 1.00 78.50 207 LEU A O 1
ATOM 1671 N N . VAL A 1 208 ? 5.768 2.921 40.700 1.00 77.31 208 VAL A N 1
ATOM 1672 C CA . VAL A 1 208 ? 5.861 2.581 39.273 1.00 77.31 208 VAL A CA 1
ATOM 1673 C C . VAL A 1 208 ? 7.065 3.262 38.625 1.00 77.31 208 VAL A C 1
ATOM 1675 O O . VAL A 1 208 ? 7.806 2.616 37.885 1.00 77.31 208 VAL A O 1
ATOM 1678 N N . GLU A 1 209 ? 7.318 4.533 38.934 1.00 77.50 209 GLU A N 1
ATOM 1679 C CA . GLU A 1 209 ? 8.472 5.267 38.409 1.00 77.50 209 GLU A CA 1
ATOM 1680 C C . GLU A 1 209 ? 9.800 4.689 38.926 1.00 77.50 209 GLU A C 1
ATOM 1682 O O . GLU A 1 209 ? 10.762 4.519 38.169 1.00 77.50 209 GLU A O 1
ATOM 1687 N N . GLN A 1 210 ? 9.849 4.301 40.204 1.00 81.12 210 GLN A N 1
ATOM 1688 C CA . GLN A 1 210 ? 10.994 3.591 40.769 1.00 81.12 210 GLN A CA 1
ATOM 1689 C C . GLN A 1 210 ? 11.201 2.233 40.092 1.00 81.12 210 GLN A C 1
ATOM 1691 O O . GLN A 1 210 ? 12.323 1.929 39.686 1.00 81.12 210 GLN A O 1
ATOM 1696 N N . MET A 1 211 ? 10.140 1.446 39.900 1.00 80.44 211 MET A N 1
ATOM 1697 C CA . MET A 1 211 ? 10.201 0.159 39.203 1.00 80.44 211 MET A CA 1
ATOM 1698 C C . MET A 1 211 ? 10.707 0.321 37.765 1.00 80.44 211 MET A C 1
ATOM 1700 O O . MET A 1 211 ? 11.652 -0.364 37.378 1.00 80.44 211 MET A O 1
ATOM 1704 N N . ALA A 1 212 ? 10.174 1.278 37.001 1.00 77.44 212 ALA A N 1
ATOM 1705 C CA . ALA A 1 212 ? 10.627 1.572 35.641 1.00 77.44 212 ALA A CA 1
ATOM 1706 C C . ALA A 1 212 ? 12.121 1.935 35.600 1.00 77.44 212 ALA A C 1
ATOM 1708 O O . ALA A 1 212 ? 12.870 1.442 34.757 1.00 77.44 212 ALA A O 1
ATOM 1709 N N . LYS A 1 213 ? 12.593 2.739 36.561 1.00 80.00 213 LYS A N 1
ATOM 1710 C CA . LYS A 1 213 ? 14.004 3.135 36.661 1.00 80.00 213 LYS A CA 1
ATOM 1711 C C . LYS A 1 213 ? 14.944 1.965 36.957 1.00 80.00 213 LYS A C 1
ATOM 1713 O O . LYS A 1 213 ? 16.102 2.013 36.541 1.00 80.00 213 LYS A O 1
ATOM 1718 N N . TYR A 1 214 ? 14.491 0.950 37.692 1.00 82.19 214 TYR A N 1
ATOM 1719 C CA . TYR A 1 214 ? 15.280 -0.259 37.945 1.00 82.19 214 TYR A CA 1
ATOM 1720 C C . TYR A 1 214 ? 15.243 -1.224 36.760 1.00 82.19 214 TYR A C 1
ATOM 1722 O O . TYR A 1 214 ? 16.294 -1.732 36.379 1.00 82.19 214 TYR A O 1
ATOM 1730 N N . LEU A 1 215 ? 14.082 -1.408 36.129 1.00 78.75 215 LEU A N 1
ATOM 1731 C CA . LEU A 1 215 ? 13.928 -2.280 34.961 1.00 78.75 215 LEU A CA 1
ATOM 1732 C C . LEU A 1 215 ? 14.746 -1.785 33.760 1.00 78.75 215 LEU A C 1
ATOM 1734 O O . LEU A 1 215 ? 15.446 -2.569 33.133 1.00 78.75 215 LEU A O 1
ATOM 1738 N N . CYS A 1 216 ? 14.780 -0.474 33.500 1.00 74.19 216 CYS A N 1
ATOM 1739 C CA . CYS A 1 216 ? 15.602 0.102 32.425 1.00 74.19 216 CYS A CA 1
ATOM 1740 C C . CYS A 1 216 ? 17.121 0.013 32.666 1.00 74.19 216 CYS A C 1
ATOM 1742 O O . CYS A 1 216 ? 17.900 0.345 31.777 1.00 74.19 216 CYS A O 1
ATOM 1744 N N . LYS A 1 217 ? 17.566 -0.377 33.868 1.00 82.50 217 LYS A N 1
ATOM 1745 C CA . LYS A 1 217 ? 18.984 -0.648 34.159 1.00 82.50 217 LYS A CA 1
ATOM 1746 C C . LYS A 1 217 ? 19.345 -2.117 33.982 1.00 82.50 217 LYS A C 1
ATOM 1748 O O . LYS A 1 217 ? 20.533 -2.430 33.986 1.00 82.50 217 LYS A O 1
ATOM 1753 N N . ASP A 1 218 ? 18.351 -2.994 33.866 1.00 87.62 218 ASP A N 1
ATOM 1754 C CA . ASP A 1 218 ? 18.561 -4.411 33.622 1.00 87.62 218 ASP A CA 1
ATOM 1755 C C . ASP A 1 218 ? 18.828 -4.635 32.118 1.00 87.62 218 ASP A C 1
ATOM 1757 O O . ASP A 1 218 ? 17.970 -4.329 31.278 1.00 87.62 218 ASP A O 1
ATOM 1761 N N . PRO A 1 219 ? 20.015 -5.148 31.741 1.00 85.44 219 PRO A N 1
ATOM 1762 C CA . PRO A 1 219 ? 20.346 -5.432 30.348 1.00 85.44 219 PRO A CA 1
ATOM 1763 C C . PRO A 1 219 ? 19.428 -6.479 29.710 1.00 85.44 219 PRO A C 1
ATOM 1765 O O . PRO A 1 219 ? 19.172 -6.398 28.510 1.00 85.44 219 PRO A O 1
ATOM 1768 N N . SER A 1 220 ? 18.918 -7.438 30.492 1.00 83.69 220 SER A N 1
ATOM 1769 C CA . SER A 1 220 ? 18.008 -8.473 29.991 1.00 83.69 220 SER A CA 1
ATOM 1770 C C . SER A 1 220 ? 16.663 -7.864 29.597 1.00 83.69 220 SER A C 1
ATOM 1772 O O . SER A 1 220 ? 16.234 -8.014 28.457 1.00 83.69 220 SER A O 1
ATOM 1774 N N . PHE A 1 221 ? 16.076 -7.050 30.481 1.00 86.75 221 PHE A N 1
ATOM 1775 C CA . PHE A 1 221 ? 14.846 -6.307 30.208 1.00 86.75 221 PHE A CA 1
ATOM 1776 C C . PHE A 1 221 ? 15.010 -5.344 29.031 1.00 86.75 221 PHE A C 1
ATOM 1778 O O . PHE A 1 221 ? 14.145 -5.268 28.166 1.00 86.75 221 PHE A O 1
ATOM 1785 N N . THR A 1 222 ? 16.135 -4.628 28.967 1.00 83.50 222 THR A N 1
ATOM 1786 C CA . THR A 1 222 ? 16.414 -3.697 27.865 1.00 83.50 222 THR A CA 1
ATOM 1787 C C . THR A 1 222 ? 16.522 -4.432 26.529 1.00 83.50 222 THR A C 1
ATOM 1789 O O . THR A 1 222 ? 15.992 -3.950 25.531 1.00 83.50 222 THR A O 1
ATOM 1792 N N . SER A 1 223 ? 17.169 -5.603 26.499 1.00 82.19 223 SER A N 1
ATOM 1793 C CA . SER A 1 223 ? 17.277 -6.419 25.285 1.00 82.19 223 SER A CA 1
ATOM 1794 C C . SER A 1 223 ? 15.926 -6.990 24.859 1.00 82.19 223 SER A C 1
ATOM 1796 O O . SER A 1 223 ? 15.600 -6.944 23.676 1.00 82.19 223 SER A O 1
ATOM 1798 N N . GLU A 1 224 ? 15.130 -7.490 25.804 1.00 83.62 224 GLU A N 1
ATOM 1799 C CA . GLU A 1 224 ? 13.795 -8.038 25.541 1.00 83.62 224 GLU A CA 1
ATOM 1800 C C . GLU A 1 224 ? 12.846 -6.939 25.039 1.00 83.62 224 GLU A C 1
ATOM 1802 O O . GLU A 1 224 ? 12.142 -7.105 24.045 1.00 83.62 224 GLU A O 1
ATOM 1807 N N . LEU A 1 225 ? 12.882 -5.765 25.678 1.00 83.25 225 LEU A N 1
ATOM 1808 C CA . LEU A 1 225 ? 12.097 -4.599 25.290 1.00 83.25 225 LEU A CA 1
ATOM 1809 C C . LEU A 1 225 ? 12.521 -4.075 23.916 1.00 83.25 225 LEU A C 1
ATOM 1811 O O . LEU A 1 225 ? 11.663 -3.760 23.093 1.00 83.25 225 LEU A O 1
ATOM 1815 N N . ALA A 1 226 ? 13.826 -4.002 23.642 1.00 79.00 226 ALA A N 1
ATOM 1816 C CA . ALA A 1 226 ? 14.336 -3.641 22.326 1.00 79.00 226 ALA A CA 1
ATOM 1817 C C . ALA A 1 226 ? 13.877 -4.649 21.266 1.00 79.00 226 ALA A C 1
ATOM 1819 O O . ALA A 1 226 ? 13.378 -4.229 20.226 1.00 79.00 226 ALA A O 1
ATOM 1820 N N . ALA A 1 227 ? 13.958 -5.954 21.542 1.00 78.19 227 ALA A N 1
ATOM 1821 C CA . ALA A 1 227 ? 13.473 -7.001 20.647 1.00 78.19 227 ALA A CA 1
ATOM 1822 C C . ALA A 1 227 ? 11.959 -6.891 20.398 1.00 78.19 227 ALA A C 1
ATOM 1824 O O . ALA A 1 227 ? 11.524 -6.966 19.251 1.00 78.19 227 ALA A O 1
ATOM 1825 N N . ALA A 1 228 ? 11.160 -6.627 21.434 1.00 78.31 228 ALA A N 1
ATOM 1826 C CA . ALA A 1 228 ? 9.713 -6.454 21.327 1.00 78.31 228 ALA A CA 1
ATOM 1827 C C . ALA A 1 228 ? 9.327 -5.193 20.535 1.00 78.31 228 ALA A C 1
ATOM 1829 O O . ALA A 1 228 ? 8.447 -5.241 19.674 1.00 78.31 228 ALA A O 1
ATOM 1830 N N . ILE A 1 229 ? 10.003 -4.064 20.779 1.00 75.38 229 ILE A N 1
ATOM 1831 C CA . ILE A 1 229 ? 9.822 -2.830 20.001 1.00 75.38 229 ILE A CA 1
ATOM 1832 C C . ILE A 1 229 ? 10.211 -3.078 18.542 1.00 75.38 229 ILE A C 1
ATOM 1834 O O . ILE A 1 229 ? 9.471 -2.692 17.640 1.00 75.38 229 ILE A O 1
ATOM 1838 N N . PHE A 1 230 ? 11.328 -3.764 18.298 1.00 71.69 230 PHE A N 1
ATOM 1839 C CA . PHE A 1 230 ? 11.797 -4.070 16.951 1.00 71.69 230 PHE A CA 1
ATOM 1840 C C . PHE A 1 230 ? 10.839 -5.006 16.208 1.00 71.69 230 PHE A C 1
ATOM 1842 O O . PHE A 1 230 ? 10.518 -4.757 15.046 1.00 71.69 230 PHE A O 1
ATOM 1849 N N . ALA A 1 231 ? 10.312 -6.032 16.880 1.00 68.31 231 ALA A N 1
ATOM 1850 C CA . ALA A 1 231 ? 9.293 -6.925 16.336 1.00 68.31 231 ALA A CA 1
ATOM 1851 C C . ALA A 1 231 ? 8.016 -6.156 15.964 1.00 68.31 231 ALA A C 1
ATOM 1853 O O . ALA A 1 231 ? 7.469 -6.344 14.880 1.00 68.31 231 ALA A O 1
ATOM 1854 N N . LYS A 1 232 ? 7.588 -5.215 16.812 1.00 65.88 232 LYS A N 1
ATOM 1855 C CA . LYS A 1 232 ? 6.378 -4.415 16.585 1.00 65.88 232 LYS A CA 1
ATOM 1856 C C . LYS A 1 232 ? 6.547 -3.363 15.489 1.00 65.88 232 LYS A C 1
ATOM 1858 O O . LYS A 1 232 ? 5.627 -3.138 14.708 1.00 65.88 232 LYS A O 1
ATOM 1863 N N . ILE A 1 233 ? 7.725 -2.747 15.384 1.00 68.06 233 ILE A N 1
ATOM 1864 C CA . ILE A 1 233 ? 8.089 -1.886 14.248 1.00 68.06 233 ILE A CA 1
ATOM 1865 C C . ILE A 1 233 ? 8.100 -2.713 12.957 1.00 68.06 233 ILE A C 1
ATOM 1867 O O . ILE A 1 233 ? 7.514 -2.291 11.963 1.00 68.06 233 ILE A O 1
ATOM 1871 N N . SER A 1 234 ? 8.668 -3.920 12.997 1.00 57.22 234 SER A N 1
ATOM 1872 C CA . SER A 1 234 ? 8.715 -4.831 11.848 1.00 57.22 234 SER A CA 1
ATOM 1873 C C . SER A 1 234 ? 7.320 -5.269 11.393 1.00 57.22 234 SER A C 1
ATOM 1875 O O . SER A 1 234 ? 7.069 -5.347 10.196 1.00 57.22 234 SER A O 1
ATOM 1877 N N . GLU A 1 235 ? 6.385 -5.495 12.317 1.00 56.78 235 GLU A N 1
ATOM 1878 C CA . GLU A 1 235 ? 4.984 -5.809 12.009 1.00 56.78 235 GLU A CA 1
ATOM 1879 C C . GLU A 1 235 ? 4.248 -4.614 11.370 1.00 56.78 235 GLU A C 1
ATOM 1881 O O . GLU A 1 235 ? 3.520 -4.764 10.385 1.00 56.78 235 GLU A O 1
ATOM 1886 N N . VAL A 1 236 ? 4.494 -3.394 11.861 1.00 56.34 236 VAL A N 1
ATOM 1887 C CA . VAL A 1 236 ? 3.953 -2.156 11.272 1.00 56.34 236 VAL A CA 1
ATOM 1888 C C . VAL A 1 236 ? 4.544 -1.887 9.882 1.00 56.34 236 VAL A C 1
ATOM 1890 O O . VAL A 1 236 ? 3.823 -1.459 8.977 1.00 56.34 236 VAL A O 1
ATOM 1893 N N . ASP A 1 237 ? 5.828 -2.170 9.676 1.00 55.56 237 ASP A N 1
ATOM 1894 C CA . ASP A 1 237 ? 6.488 -2.056 8.374 1.00 55.56 237 ASP A CA 1
ATOM 1895 C C . ASP A 1 237 ? 6.055 -3.165 7.403 1.00 55.56 237 ASP A C 1
ATOM 1897 O O . ASP A 1 237 ? 5.908 -2.913 6.203 1.00 55.56 237 ASP A O 1
ATOM 1901 N N . PHE A 1 238 ? 5.752 -4.365 7.903 1.00 53.09 238 PHE A N 1
ATOM 1902 C CA . PHE A 1 238 ? 5.164 -5.464 7.133 1.00 53.09 238 PHE A CA 1
ATOM 1903 C C . PHE A 1 238 ? 3.763 -5.103 6.613 1.00 53.09 238 PHE A C 1
ATOM 1905 O O . PHE A 1 238 ? 3.478 -5.246 5.424 1.00 53.09 238 PHE A O 1
ATOM 1912 N N . LEU A 1 239 ? 2.908 -4.526 7.462 1.00 52.41 239 LEU A N 1
ATOM 1913 C CA . LEU A 1 239 ? 1.574 -4.054 7.064 1.00 52.41 239 LEU A CA 1
ATOM 1914 C C . LEU A 1 239 ? 1.618 -2.829 6.132 1.00 52.41 239 LEU A C 1
ATOM 1916 O O . LEU A 1 239 ? 0.717 -2.631 5.315 1.00 52.41 239 LEU A O 1
ATOM 1920 N N . LYS A 1 240 ? 2.669 -2.002 6.216 1.00 56.84 240 LYS A N 1
ATOM 1921 C CA . LYS A 1 240 ? 2.902 -0.896 5.270 1.00 56.84 240 LYS A CA 1
ATOM 1922 C C . LYS A 1 240 ? 3.464 -1.355 3.924 1.00 56.84 240 LYS A C 1
ATOM 1924 O O . LYS A 1 240 ? 3.269 -0.649 2.935 1.00 56.84 240 LYS A O 1
ATOM 1929 N N . SER A 1 241 ? 4.173 -2.482 3.872 1.00 61.47 241 SER A N 1
ATOM 1930 C CA . SER A 1 241 ? 4.841 -2.973 2.658 1.00 61.47 241 SER A CA 1
ATOM 1931 C C . SER A 1 241 ? 3.972 -3.922 1.829 1.00 61.47 241 SER A C 1
ATOM 1933 O O . SER A 1 241 ? 4.002 -3.825 0.602 1.00 61.47 241 SER A O 1
ATOM 1935 N N . ASN A 1 242 ? 3.118 -4.731 2.461 1.00 74.31 242 ASN A N 1
ATOM 1936 C CA . ASN A 1 242 ? 2.175 -5.633 1.785 1.00 74.31 242 ASN A CA 1
ATOM 1937 C C . ASN A 1 242 ? 0.844 -4.955 1.444 1.00 74.31 242 ASN A C 1
ATOM 1939 O O . ASN A 1 242 ? -0.242 -5.406 1.815 1.00 74.31 242 ASN A O 1
ATOM 1943 N N . LYS A 1 243 ? 0.934 -3.828 0.738 1.00 89.88 243 LYS A N 1
ATOM 1944 C CA . LYS A 1 243 ? -0.227 -3.208 0.105 1.00 89.88 243 LYS A CA 1
ATOM 1945 C C . LYS A 1 243 ? -0.261 -3.620 -1.360 1.00 89.88 243 LYS A C 1
ATOM 1947 O O . LYS A 1 243 ? 0.635 -3.248 -2.121 1.00 89.88 243 LYS A O 1
ATOM 1952 N N . HIS A 1 244 ? -1.300 -4.361 -1.738 1.00 95.00 244 HIS A N 1
ATOM 1953 C CA . HIS A 1 244 ? -1.554 -4.711 -3.131 1.00 95.00 244 HIS A CA 1
ATOM 1954 C C . HIS A 1 244 ? -1.602 -3.435 -3.977 1.00 95.00 244 HIS A C 1
ATOM 1956 O O . HIS A 1 244 ? -2.228 -2.447 -3.583 1.00 95.00 244 HIS A O 1
ATOM 1962 N N . THR A 1 245 ? -0.879 -3.427 -5.090 1.00 96.44 245 THR A N 1
ATOM 1963 C CA . THR A 1 245 ? -0.607 -2.220 -5.869 1.00 96.44 245 THR A CA 1
ATOM 1964 C C . THR A 1 245 ? -0.827 -2.493 -7.347 1.00 96.44 245 THR A C 1
ATOM 1966 O O . THR A 1 245 ? -0.189 -3.367 -7.923 1.00 96.44 245 THR A O 1
ATOM 1969 N N . ILE A 1 246 ? -1.686 -1.695 -7.976 1.00 97.69 246 ILE A N 1
ATOM 1970 C CA . ILE A 1 246 ? -1.953 -1.755 -9.413 1.00 97.69 246 ILE A CA 1
ATOM 1971 C C . ILE A 1 246 ? -1.325 -0.525 -10.063 1.00 97.69 246 ILE A C 1
ATOM 1973 O O . ILE A 1 246 ? -1.632 0.604 -9.686 1.00 97.69 246 ILE A O 1
ATOM 1977 N N . ILE A 1 247 ? -0.461 -0.724 -11.051 1.00 97.69 247 ILE A N 1
ATOM 1978 C CA . ILE A 1 247 ? 0.133 0.360 -11.838 1.00 97.69 247 ILE A CA 1
ATOM 1979 C C . ILE A 1 247 ? -0.680 0.532 -13.114 1.00 97.69 247 ILE A C 1
ATOM 1981 O O . ILE A 1 247 ? -0.852 -0.420 -13.870 1.00 97.69 247 ILE A O 1
ATOM 1985 N N . LEU A 1 248 ? -1.161 1.745 -13.371 1.00 97.38 248 LEU A N 1
ATOM 1986 C CA . LEU A 1 248 ? -1.820 2.117 -14.619 1.00 97.38 248 LEU A CA 1
ATOM 1987 C C . LEU A 1 248 ? -0.842 2.947 -15.442 1.00 97.38 248 LEU A C 1
ATOM 1989 O O . LEU A 1 248 ? -0.315 3.949 -14.957 1.00 97.38 248 LEU A O 1
ATOM 1993 N N . MET A 1 249 ? -0.606 2.552 -16.689 1.00 96.38 249 MET A N 1
ATOM 1994 C CA . MET A 1 249 ? 0.362 3.230 -17.541 1.00 96.38 249 MET A CA 1
ATOM 1995 C C . MET A 1 249 ? -0.155 3.438 -18.961 1.00 96.38 249 MET A C 1
ATOM 1997 O O . MET A 1 249 ? -0.879 2.616 -19.524 1.00 96.38 249 MET A O 1
ATOM 2001 N N . GLN A 1 250 ? 0.281 4.533 -19.570 1.00 96.38 250 GLN A N 1
ATOM 2002 C CA . GLN A 1 250 ? 0.076 4.832 -20.977 1.00 96.38 250 GLN A CA 1
ATOM 2003 C C . GLN A 1 250 ? 1.433 5.215 -21.596 1.00 96.38 250 GLN A C 1
ATOM 2005 O O . GLN A 1 250 ? 1.868 6.360 -21.464 1.00 96.38 250 GLN A O 1
ATOM 2010 N N . PRO A 1 251 ? 2.128 4.279 -22.272 1.00 92.75 251 PRO A N 1
ATOM 2011 C CA . PRO A 1 251 ? 3.469 4.508 -22.808 1.00 92.75 251 PRO A CA 1
ATOM 2012 C C . PRO A 1 251 ? 3.566 5.608 -23.868 1.00 92.75 251 PRO A C 1
ATOM 2014 O O . PRO A 1 251 ? 4.625 6.200 -24.033 1.00 92.75 251 PRO A O 1
ATOM 2017 N N . SER A 1 252 ? 2.489 5.866 -24.613 1.00 94.19 252 SER A N 1
ATOM 2018 C CA . SER A 1 252 ? 2.469 6.846 -25.706 1.00 94.19 252 SER A CA 1
ATOM 2019 C C . SER A 1 252 ? 1.201 7.691 -25.668 1.00 94.19 252 SER A C 1
ATOM 2021 O O . SER A 1 252 ? 0.238 7.342 -24.993 1.00 94.19 252 SER A O 1
ATOM 2023 N N . GLN A 1 253 ? 1.128 8.767 -26.452 1.00 93.94 253 GLN A N 1
ATOM 2024 C CA . GLN A 1 253 ? -0.089 9.585 -26.529 1.00 93.94 253 GLN A CA 1
ATOM 2025 C C . GLN A 1 253 ? -1.303 8.819 -27.094 1.00 93.94 253 GLN A C 1
ATOM 2027 O O . GLN A 1 253 ? -2.451 9.231 -26.907 1.00 93.94 253 GLN A O 1
ATOM 2032 N N . ASN A 1 254 ? -1.071 7.679 -27.756 1.00 94.94 254 ASN A N 1
ATOM 2033 C CA . ASN A 1 254 ? -2.136 6.812 -28.234 1.00 94.94 254 ASN A CA 1
ATOM 2034 C C . ASN A 1 254 ? -2.847 6.126 -27.056 1.00 94.94 254 ASN A C 1
ATOM 2036 O O . ASN A 1 254 ? -2.255 5.320 -26.335 1.00 94.94 254 ASN A O 1
ATOM 2040 N N . ARG A 1 255 ? -4.152 6.375 -26.911 1.00 93.81 255 ARG A N 1
ATOM 2041 C CA . ARG A 1 255 ? -4.987 5.776 -25.857 1.00 93.81 255 ARG A CA 1
ATOM 2042 C C . ARG A 1 255 ? -5.048 4.248 -25.921 1.00 93.81 255 ARG A C 1
ATOM 2044 O O . ARG A 1 255 ? -5.235 3.624 -24.884 1.00 93.81 255 ARG A O 1
ATOM 2051 N N . ALA A 1 256 ? -4.855 3.642 -27.095 1.00 95.81 256 ALA A N 1
ATOM 2052 C CA . ALA A 1 256 ? -4.810 2.186 -27.240 1.00 95.81 256 ALA A CA 1
ATOM 2053 C C . ALA A 1 256 ? -3.564 1.556 -26.586 1.00 95.81 256 ALA A C 1
ATOM 2055 O O . ALA A 1 256 ? -3.538 0.352 -26.371 1.00 95.81 256 ALA A O 1
ATOM 2056 N N . SER A 1 257 ? -2.543 2.359 -26.249 1.00 95.06 257 SER A N 1
ATOM 2057 C CA . SER A 1 257 ? -1.337 1.880 -25.558 1.00 95.06 257 SER A CA 1
ATOM 2058 C C . SER A 1 257 ? -1.519 1.688 -24.047 1.00 95.06 257 SER A C 1
ATOM 2060 O O . SER A 1 257 ? -0.601 1.211 -23.387 1.00 95.06 257 SER A O 1
ATOM 2062 N N . ARG A 1 258 ? -2.683 2.055 -23.488 1.00 96.06 258 ARG A N 1
ATOM 2063 C CA . ARG A 1 258 ? -2.982 1.892 -22.059 1.00 96.06 258 ARG A CA 1
ATOM 2064 C C . ARG A 1 258 ? -2.869 0.433 -21.647 1.00 96.06 258 ARG A C 1
ATOM 2066 O O . ARG A 1 258 ? -3.492 -0.438 -22.245 1.00 96.06 258 ARG A O 1
ATOM 2073 N N . THR A 1 259 ? -2.128 0.197 -20.580 1.00 96.69 259 THR A N 1
ATOM 2074 C CA . THR A 1 259 ? -1.992 -1.114 -19.959 1.00 96.69 259 THR A CA 1
ATOM 2075 C C . THR A 1 259 ? -1.914 -0.948 -18.449 1.00 96.69 259 THR A C 1
ATOM 2077 O O . THR A 1 259 ? -1.699 0.154 -17.940 1.00 96.69 259 THR A O 1
ATOM 2080 N N . PHE A 1 260 ? -2.112 -2.042 -17.729 1.00 97.06 260 PHE A N 1
ATOM 2081 C CA . PHE A 1 260 ? -1.941 -2.080 -16.288 1.00 97.06 260 PHE A CA 1
ATOM 2082 C C . PHE A 1 260 ? -1.035 -3.240 -15.888 1.00 97.06 260 PHE A C 1
ATOM 2084 O O . PHE A 1 260 ? -0.808 -4.166 -16.670 1.00 97.06 260 PHE A O 1
ATOM 2091 N N . MET A 1 261 ? -0.508 -3.164 -14.675 1.00 96.88 261 MET A N 1
ATOM 2092 C CA . MET A 1 261 ? 0.264 -4.221 -14.038 1.00 96.88 261 MET A CA 1
ATOM 2093 C C . MET A 1 261 ? -0.240 -4.389 -12.610 1.00 96.88 261 MET A C 1
ATOM 2095 O O . MET A 1 261 ? -0.604 -3.404 -11.969 1.00 96.88 261 MET A O 1
ATOM 2099 N N . ASP A 1 262 ? -0.263 -5.624 -12.134 1.00 96.88 262 ASP A N 1
ATOM 2100 C CA . ASP A 1 262 ? -0.834 -6.017 -10.850 1.00 96.88 262 ASP A CA 1
ATOM 2101 C C . ASP A 1 262 ? 0.269 -6.646 -9.982 1.00 96.88 262 ASP A C 1
ATOM 2103 O O . ASP A 1 262 ? 1.027 -7.493 -10.465 1.00 96.88 262 ASP A O 1
ATOM 2107 N N . TYR A 1 263 ? 0.381 -6.188 -8.732 1.00 96.25 263 TYR A N 1
ATOM 2108 C CA . TYR A 1 263 ? 1.396 -6.613 -7.776 1.00 96.25 263 TYR A CA 1
ATOM 2109 C C . TYR A 1 263 ? 0.822 -6.799 -6.373 1.00 96.25 263 TYR A C 1
ATOM 2111 O O . TYR A 1 263 ? -0.006 -6.022 -5.895 1.00 96.25 263 TYR A O 1
ATOM 2119 N N . GLU A 1 264 ? 1.364 -7.769 -5.640 1.00 91.69 264 GLU A N 1
ATOM 2120 C CA . GLU A 1 264 ? 0.938 -8.073 -4.270 1.00 91.69 264 GLU A CA 1
ATOM 2121 C C . GLU A 1 264 ? 1.474 -7.060 -3.244 1.00 91.69 264 GLU A C 1
ATOM 2123 O O . GLU A 1 264 ? 0.923 -6.919 -2.151 1.00 91.69 264 GLU A O 1
ATOM 2128 N N . SER A 1 265 ? 2.526 -6.314 -3.597 1.00 92.31 265 SER A N 1
ATOM 2129 C CA . SER A 1 265 ? 3.162 -5.322 -2.727 1.00 92.31 265 SER A CA 1
ATOM 2130 C C . SER A 1 265 ? 3.652 -4.094 -3.494 1.00 92.31 265 SER A C 1
ATOM 2132 O O . SER A 1 265 ? 3.919 -4.143 -4.696 1.00 92.31 265 SER A O 1
ATOM 2134 N N . ILE A 1 266 ? 3.866 -2.991 -2.768 1.00 93.06 266 ILE A N 1
ATOM 2135 C CA . ILE A 1 266 ? 4.455 -1.769 -3.339 1.00 93.06 266 ILE A CA 1
ATOM 2136 C C . ILE A 1 266 ? 5.883 -2.037 -3.838 1.00 93.06 266 ILE A C 1
ATOM 2138 O O . ILE A 1 266 ? 6.280 -1.496 -4.862 1.00 93.06 266 ILE A O 1
ATOM 2142 N N . SER A 1 267 ? 6.653 -2.871 -3.130 1.00 92.69 267 SER A N 1
ATOM 2143 C CA . SER A 1 267 ? 8.036 -3.207 -3.502 1.00 92.69 267 SER A CA 1
ATOM 2144 C C . SER A 1 267 ? 8.093 -3.877 -4.874 1.00 92.69 267 SER A C 1
ATOM 2146 O O . SER A 1 267 ? 8.807 -3.409 -5.754 1.00 92.69 267 SER A O 1
ATOM 2148 N N . GLN A 1 268 ? 7.268 -4.910 -5.079 1.00 94.31 268 GLN A N 1
ATOM 2149 C CA . GLN A 1 268 ? 7.171 -5.603 -6.365 1.00 94.31 268 GLN A CA 1
ATOM 2150 C C . GLN A 1 268 ? 6.719 -4.666 -7.490 1.00 94.31 268 GLN A C 1
ATOM 2152 O O . GLN A 1 268 ? 7.201 -4.781 -8.613 1.00 94.31 268 GLN A O 1
ATOM 2157 N N . ALA A 1 269 ? 5.829 -3.712 -7.195 1.00 95.69 269 ALA A N 1
ATOM 2158 C CA . ALA A 1 269 ? 5.422 -2.716 -8.177 1.00 95.69 269 ALA A CA 1
ATOM 2159 C C . ALA A 1 269 ? 6.586 -1.811 -8.610 1.00 95.69 269 ALA A C 1
ATOM 2161 O O . ALA A 1 269 ? 6.730 -1.530 -9.800 1.00 95.69 269 ALA A O 1
ATOM 2162 N N . MET A 1 270 ? 7.440 -1.392 -7.669 1.00 95.12 270 MET A N 1
ATOM 2163 C CA . MET A 1 270 ? 8.647 -0.618 -7.981 1.00 95.12 270 MET A CA 1
ATOM 2164 C C . MET A 1 270 ? 9.658 -1.451 -8.788 1.00 95.12 270 MET A C 1
ATOM 2166 O O . MET A 1 270 ? 10.165 -0.969 -9.800 1.00 95.12 270 MET A O 1
ATOM 2170 N N . ASP A 1 271 ? 9.878 -2.721 -8.421 1.00 94.62 271 ASP A N 1
ATOM 2171 C CA . ASP A 1 271 ? 10.711 -3.657 -9.198 1.00 94.62 271 ASP A CA 1
ATOM 2172 C C . ASP A 1 271 ? 10.184 -3.836 -10.629 1.00 94.62 271 ASP A C 1
ATOM 2174 O O . ASP A 1 271 ? 10.946 -3.853 -11.594 1.00 94.62 271 ASP A O 1
ATOM 2178 N N . GLY A 1 272 ? 8.863 -3.909 -10.786 1.00 95.00 272 GLY A N 1
ATOM 2179 C CA . GLY A 1 272 ? 8.205 -3.983 -12.083 1.00 95.00 272 GLY A CA 1
ATOM 2180 C C . GLY A 1 272 ? 8.450 -2.756 -12.963 1.00 95.00 272 GLY A C 1
ATOM 2181 O O . GLY A 1 272 ? 8.677 -2.894 -14.166 1.00 95.00 272 GLY A O 1
ATOM 2182 N N . ILE A 1 273 ? 8.466 -1.555 -12.376 1.00 95.31 273 ILE A N 1
ATOM 2183 C CA . ILE A 1 273 ? 8.800 -0.313 -13.090 1.00 95.31 273 ILE A CA 1
ATOM 2184 C C . ILE A 1 273 ? 10.279 -0.307 -13.507 1.00 95.31 273 ILE A C 1
ATOM 2186 O O . ILE A 1 273 ? 10.576 0.045 -14.652 1.00 95.31 273 ILE A O 1
ATOM 2190 N N . CYS A 1 274 ? 11.198 -0.750 -12.638 1.00 95.38 274 CYS A N 1
ATOM 2191 C CA . CYS A 1 274 ? 12.607 -0.950 -13.008 1.00 95.38 274 CYS A CA 1
ATOM 2192 C C . CYS A 1 274 ? 12.732 -1.925 -14.187 1.00 95.38 274 CYS A C 1
ATOM 2194 O O . CYS A 1 274 ? 13.365 -1.608 -15.192 1.00 95.38 274 CYS A O 1
ATOM 2196 N N . ALA A 1 275 ? 12.055 -3.074 -14.115 1.00 94.50 275 ALA A N 1
ATOM 2197 C CA . ALA A 1 275 ? 12.093 -4.100 -15.153 1.00 94.50 275 ALA A CA 1
ATOM 2198 C C . ALA A 1 275 ? 11.556 -3.598 -16.506 1.00 94.50 275 A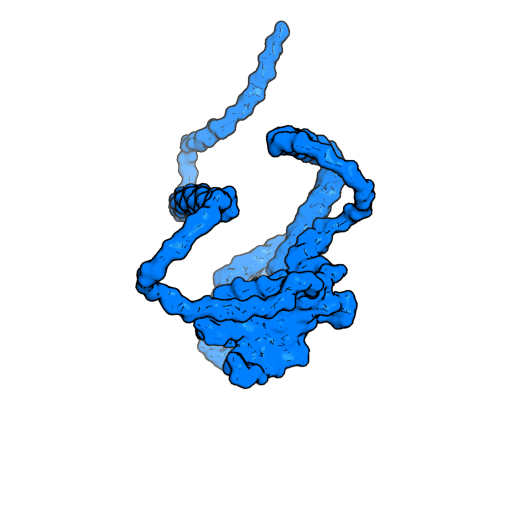LA A C 1
ATOM 2200 O O . ALA A 1 275 ? 12.087 -3.961 -17.559 1.00 94.50 275 ALA A O 1
ATOM 2201 N N . LEU A 1 276 ? 10.529 -2.740 -16.502 1.00 94.06 276 LEU A N 1
ATOM 2202 C CA . LEU A 1 276 ? 10.039 -2.085 -17.717 1.00 94.06 276 LEU A CA 1
ATOM 2203 C C . LEU A 1 276 ? 11.110 -1.199 -18.356 1.00 94.06 276 LEU A C 1
ATOM 2205 O O . LEU A 1 276 ? 11.309 -1.251 -19.573 1.00 94.06 276 LEU A O 1
ATOM 2209 N N . TYR A 1 277 ? 11.794 -0.391 -17.546 1.00 95.19 277 TYR A N 1
ATOM 2210 C CA . TYR A 1 277 ? 12.844 0.486 -18.046 1.00 95.19 277 TYR A CA 1
ATOM 2211 C C . TYR A 1 277 ? 14.050 -0.310 -18.556 1.00 95.19 277 TYR A C 1
ATOM 2213 O O . TYR A 1 277 ? 14.539 -0.077 -19.660 1.00 95.19 277 TYR A O 1
ATOM 2221 N N . GLU A 1 278 ? 14.465 -1.329 -17.813 1.00 93.94 278 GLU A N 1
ATOM 2222 C CA . GLU A 1 278 ? 15.538 -2.244 -18.195 1.00 93.94 278 GLU A CA 1
ATOM 2223 C C . GLU A 1 278 ? 15.245 -2.990 -19.493 1.00 93.94 278 GLU A C 1
ATOM 2225 O O . GLU A 1 278 ? 16.123 -3.134 -20.344 1.00 93.94 278 GLU A O 1
ATOM 2230 N N . ARG A 1 279 ? 14.001 -3.437 -19.688 1.00 92.94 279 ARG A N 1
ATOM 2231 C CA . ARG A 1 279 ? 13.584 -4.047 -20.951 1.00 92.94 279 ARG A CA 1
ATOM 2232 C C . ARG A 1 279 ? 13.740 -3.067 -22.110 1.00 92.94 279 ARG A C 1
ATOM 2234 O O . ARG A 1 279 ? 14.323 -3.430 -23.125 1.00 92.94 279 ARG A O 1
ATOM 2241 N N . LYS A 1 280 ? 13.308 -1.814 -21.933 1.00 91.50 280 LYS A N 1
ATOM 2242 C CA . LYS A 1 280 ? 13.495 -0.759 -22.939 1.00 91.50 280 LYS A CA 1
ATOM 2243 C C . LYS A 1 280 ? 14.979 -0.516 -23.240 1.00 91.50 280 LYS A C 1
ATOM 2245 O O . LYS A 1 280 ? 15.343 -0.358 -24.401 1.00 91.50 280 LYS A O 1
ATOM 2250 N N . LEU A 1 281 ? 15.842 -0.513 -22.223 1.00 93.12 281 LEU A N 1
ATOM 2251 C CA . LEU A 1 281 ? 17.289 -0.367 -22.405 1.00 93.12 281 LEU A CA 1
ATOM 2252 C C . LEU A 1 281 ? 17.911 -1.555 -23.154 1.00 93.12 281 LEU A C 1
ATOM 2254 O O . LEU A 1 281 ? 18.764 -1.345 -24.016 1.00 93.12 281 LEU A O 1
ATOM 2258 N N . LYS A 1 282 ? 17.462 -2.785 -22.876 1.00 93.06 282 LYS A N 1
ATOM 2259 C CA . LYS A 1 282 ? 17.867 -3.999 -23.607 1.00 93.06 282 LYS A CA 1
ATOM 2260 C C . LYS A 1 282 ? 17.438 -3.974 -25.069 1.00 93.06 282 LYS A C 1
ATOM 2262 O O . LYS A 1 282 ? 18.238 -4.332 -25.927 1.00 93.06 282 LYS A O 1
ATOM 2267 N N . ASP A 1 283 ? 16.218 -3.527 -25.350 1.00 91.75 283 ASP A N 1
ATOM 2268 C CA . ASP A 1 283 ? 15.711 -3.420 -26.722 1.00 91.75 283 ASP A CA 1
ATOM 2269 C C . ASP A 1 283 ? 16.520 -2.393 -27.537 1.00 91.75 283 ASP A C 1
ATOM 2271 O O . ASP A 1 283 ? 16.764 -2.595 -28.726 1.00 91.75 283 ASP A O 1
ATOM 2275 N N . LEU A 1 284 ? 16.990 -1.317 -26.891 1.00 90.38 284 LEU A N 1
ATOM 2276 C CA . LEU A 1 284 ? 17.864 -0.313 -27.507 1.00 90.38 284 LEU A CA 1
ATOM 2277 C C . LEU A 1 284 ? 19.317 -0.790 -27.657 1.00 90.38 284 LEU A C 1
ATOM 2279 O O . LEU A 1 284 ? 19.973 -0.420 -28.628 1.00 90.38 284 LEU A O 1
ATOM 2283 N N . ASN A 1 285 ? 19.816 -1.615 -26.732 1.00 91.56 285 ASN A N 1
ATOM 2284 C CA . ASN A 1 285 ? 21.197 -2.107 -26.724 1.00 91.56 285 ASN A CA 1
ATOM 2285 C C . ASN A 1 285 ? 21.275 -3.640 -26.547 1.00 91.56 285 ASN A C 1
ATOM 2287 O O . ASN A 1 285 ? 21.740 -4.114 -25.505 1.00 91.56 285 ASN A O 1
ATOM 2291 N N . PRO A 1 286 ? 20.916 -4.446 -27.568 1.00 89.38 286 PRO A N 1
ATOM 2292 C CA . PRO A 1 286 ? 20.802 -5.906 -27.430 1.00 89.38 286 PRO A CA 1
ATOM 2293 C C . PRO A 1 286 ? 22.119 -6.629 -27.106 1.00 89.38 286 PRO A C 1
ATOM 2295 O O . PRO A 1 286 ? 22.112 -7.746 -26.596 1.00 89.38 286 PRO A O 1
ATOM 2298 N N . ALA A 1 287 ? 23.262 -6.008 -27.412 1.00 89.69 287 ALA A N 1
ATOM 2299 C CA . ALA A 1 287 ? 24.589 -6.567 -27.147 1.00 89.69 287 ALA A CA 1
ATOM 2300 C C . ALA A 1 287 ? 25.057 -6.375 -25.689 1.00 89.69 287 ALA A C 1
ATOM 2302 O O . ALA A 1 287 ? 26.051 -6.977 -25.274 1.00 89.69 287 ALA A O 1
ATOM 2303 N N . MET A 1 288 ? 24.371 -5.533 -24.910 1.00 85.44 288 MET A N 1
ATOM 2304 C CA . MET A 1 288 ? 24.759 -5.193 -23.544 1.00 85.44 288 MET A CA 1
ATOM 2305 C C . MET A 1 288 ? 24.304 -6.289 -22.569 1.00 85.44 288 MET A C 1
ATOM 2307 O O . MET A 1 288 ? 23.113 -6.547 -22.414 1.00 85.44 288 MET A O 1
ATOM 2311 N N . ARG A 1 289 ? 25.261 -6.950 -21.902 1.00 82.00 289 ARG A N 1
ATOM 2312 C CA . ARG A 1 289 ? 24.973 -8.062 -20.973 1.00 82.00 289 ARG A CA 1
ATOM 2313 C C . ARG A 1 289 ? 24.472 -7.594 -19.607 1.00 82.00 289 ARG A C 1
ATOM 2315 O O . ARG A 1 289 ? 23.560 -8.205 -19.059 1.00 82.00 289 ARG A O 1
ATOM 2322 N N . ASN A 1 290 ? 25.044 -6.506 -19.092 1.00 87.62 290 ASN A N 1
ATOM 2323 C CA . ASN A 1 290 ? 24.682 -5.921 -17.805 1.00 87.62 290 ASN A CA 1
ATOM 2324 C C . ASN A 1 290 ? 24.157 -4.510 -18.040 1.00 87.62 290 ASN A C 1
ATOM 2326 O O . ASN A 1 290 ? 24.845 -3.702 -18.657 1.00 87.62 290 ASN A O 1
ATOM 2330 N N . ILE A 1 291 ? 22.955 -4.230 -17.547 1.00 89.19 291 ILE A N 1
ATOM 2331 C CA . ILE A 1 291 ? 22.352 -2.904 -17.636 1.00 89.19 291 ILE A CA 1
ATOM 2332 C C . ILE A 1 291 ? 22.730 -2.131 -16.376 1.00 89.19 291 ILE A C 1
ATOM 2334 O O . ILE A 1 291 ? 22.551 -2.627 -15.266 1.00 89.19 291 ILE A O 1
ATOM 2338 N N . THR A 1 292 ? 23.223 -0.914 -16.556 1.00 91.06 292 THR A N 1
ATOM 2339 C CA . THR A 1 292 ? 23.479 0.045 -15.480 1.00 91.06 292 THR A CA 1
ATOM 2340 C C . THR A 1 292 ? 22.922 1.396 -15.903 1.00 91.06 292 THR A C 1
ATOM 2342 O O . THR A 1 292 ? 23.118 1.794 -17.051 1.00 91.06 292 THR A O 1
ATOM 2345 N N . TYR A 1 293 ? 22.235 2.088 -15.003 1.00 93.31 293 TYR A N 1
ATOM 2346 C CA . TYR A 1 293 ? 21.631 3.398 -15.248 1.00 93.31 293 TYR A CA 1
ATOM 2347 C C . TYR A 1 293 ? 21.553 4.183 -13.941 1.00 93.31 293 TYR A C 1
ATOM 2349 O O . TYR A 1 293 ? 21.540 3.586 -12.862 1.00 93.31 293 TYR A O 1
ATOM 2357 N N . ASP A 1 294 ? 21.506 5.510 -14.040 1.00 93.69 294 ASP A N 1
ATOM 2358 C CA . ASP A 1 294 ? 21.260 6.365 -12.883 1.00 93.69 294 ASP A CA 1
ATOM 2359 C C . ASP A 1 294 ? 19.751 6.468 -12.611 1.00 93.69 294 ASP A C 1
ATOM 2361 O O . ASP A 1 294 ? 18.910 6.304 -13.503 1.00 93.69 294 ASP A O 1
ATOM 2365 N N . ILE A 1 295 ? 19.381 6.792 -11.373 1.00 94.06 295 ILE A N 1
ATOM 2366 C CA . ILE A 1 295 ? 17.994 7.079 -11.017 1.00 94.06 295 ILE A CA 1
ATOM 2367 C C . ILE A 1 295 ? 17.435 8.245 -11.841 1.00 94.06 295 ILE A C 1
ATOM 2369 O O . ILE A 1 295 ? 16.249 8.246 -12.172 1.00 94.06 295 ILE A O 1
ATOM 2373 N N . GLN A 1 296 ? 18.283 9.198 -12.242 1.00 95.94 296 GLN A N 1
ATOM 2374 C CA . GLN A 1 296 ? 17.870 10.300 -13.104 1.00 95.94 296 GLN A CA 1
ATOM 2375 C C . GLN A 1 296 ? 17.409 9.814 -14.489 1.00 95.94 296 GLN A C 1
ATOM 2377 O O . GLN A 1 296 ? 16.443 10.345 -15.038 1.00 95.94 296 GLN A O 1
ATOM 2382 N N . ASP A 1 297 ? 18.032 8.770 -15.038 1.00 95.25 297 ASP A N 1
ATOM 2383 C CA . ASP A 1 297 ? 17.624 8.196 -16.322 1.00 95.25 297 ASP A CA 1
ATOM 2384 C C . ASP A 1 297 ? 16.258 7.504 -16.214 1.00 95.25 297 ASP A C 1
ATOM 2386 O O . ASP A 1 297 ? 15.388 7.665 -17.073 1.00 95.25 297 ASP A O 1
ATOM 2390 N N . LEU A 1 298 ? 16.039 6.781 -15.114 1.00 95.19 298 LEU A N 1
ATOM 2391 C CA . LEU A 1 298 ? 14.759 6.148 -14.793 1.00 95.19 298 LEU A CA 1
ATOM 2392 C C . LEU A 1 298 ? 13.640 7.188 -14.609 1.00 95.19 298 LEU A C 1
ATOM 2394 O O . LEU A 1 298 ? 12.519 7.013 -15.084 1.00 95.19 298 LEU A O 1
ATOM 2398 N N . TYR A 1 299 ? 13.950 8.299 -13.952 1.00 96.25 299 TYR A N 1
ATOM 2399 C CA . TYR A 1 299 ? 13.073 9.455 -13.799 1.00 96.25 299 TYR A CA 1
ATOM 2400 C C . TYR A 1 299 ? 12.690 10.091 -15.133 1.00 96.25 299 TYR A C 1
ATOM 2402 O O . TYR A 1 299 ? 11.505 10.319 -15.386 1.00 96.25 299 TYR A O 1
ATOM 2410 N N . ASN A 1 300 ? 13.659 10.287 -16.024 1.00 95.75 300 ASN A N 1
ATOM 2411 C CA . ASN A 1 300 ? 13.396 10.773 -17.375 1.00 95.75 300 ASN A CA 1
ATOM 2412 C C . ASN A 1 300 ? 12.509 9.794 -18.164 1.00 95.75 300 ASN A C 1
ATOM 2414 O O . ASN A 1 300 ? 11.625 10.215 -18.912 1.00 95.75 300 ASN A O 1
ATOM 2418 N N . PHE A 1 301 ? 12.697 8.482 -17.982 1.00 95.31 301 PHE A N 1
ATOM 2419 C CA . PHE A 1 301 ? 11.815 7.474 -18.570 1.00 95.31 301 PHE A CA 1
ATOM 2420 C C . PHE A 1 301 ? 10.376 7.589 -18.058 1.00 95.31 301 PHE A C 1
ATOM 2422 O O . PHE A 1 301 ? 9.453 7.589 -18.872 1.00 95.31 301 PHE A O 1
ATOM 2429 N N . ILE A 1 302 ? 10.192 7.716 -16.742 1.00 94.94 302 ILE A N 1
ATOM 2430 C CA . ILE A 1 302 ? 8.878 7.885 -16.108 1.00 94.94 302 ILE A CA 1
ATOM 2431 C C . ILE A 1 302 ? 8.187 9.159 -16.617 1.00 94.94 302 ILE A C 1
ATOM 2433 O O . ILE A 1 302 ? 6.991 9.126 -16.911 1.00 94.94 302 ILE A O 1
ATOM 2437 N N . ASP A 1 303 ? 8.925 10.261 -16.776 1.00 93.62 303 ASP A N 1
ATOM 2438 C CA . ASP A 1 303 ? 8.373 11.506 -17.323 1.00 93.62 303 ASP A CA 1
ATOM 2439 C C . ASP A 1 303 ? 7.996 11.426 -18.791 1.00 93.62 303 ASP A C 1
ATOM 2441 O O . ASP A 1 303 ? 7.032 12.070 -19.210 1.00 93.62 303 ASP A O 1
ATOM 2445 N N . GLY A 1 304 ? 8.728 10.621 -19.558 1.00 93.94 304 GLY A N 1
ATOM 2446 C CA . GLY A 1 304 ? 8.453 10.390 -20.969 1.00 93.94 304 GLY A CA 1
ATOM 2447 C C . GLY A 1 304 ? 7.174 9.592 -21.236 1.00 93.94 304 GLY A C 1
ATOM 2448 O O . GLY A 1 304 ? 6.734 9.541 -22.385 1.00 93.94 304 GLY A O 1
ATOM 2449 N N . LEU A 1 305 ? 6.568 8.966 -20.221 1.00 94.38 305 LEU A N 1
ATOM 2450 C CA . LEU A 1 305 ? 5.278 8.288 -20.363 1.00 94.38 305 LEU A CA 1
ATOM 2451 C C . LEU A 1 305 ? 4.147 9.320 -20.454 1.00 94.38 305 LEU A C 1
ATOM 2453 O O . LEU A 1 305 ? 4.126 10.315 -19.726 1.00 94.38 305 LEU A O 1
ATOM 2457 N N . ALA A 1 306 ? 3.160 9.061 -21.314 1.00 95.69 306 ALA A N 1
ATOM 2458 C CA . ALA A 1 306 ? 2.003 9.946 -21.447 1.00 95.69 306 ALA A CA 1
ATOM 2459 C C . ALA A 1 306 ? 1.166 9.975 -20.160 1.00 95.69 306 ALA A C 1
ATOM 2461 O O . ALA A 1 306 ? 0.676 11.029 -19.768 1.00 95.69 306 ALA A O 1
ATOM 2462 N N . ASP A 1 307 ? 1.037 8.829 -19.488 1.00 95.38 307 ASP A N 1
ATOM 2463 C CA . ASP A 1 307 ? 0.385 8.723 -18.185 1.00 95.38 307 ASP A CA 1
ATOM 2464 C C . ASP A 1 307 ? 1.005 7.588 -17.358 1.00 95.38 307 ASP A C 1
ATOM 2466 O O . ASP A 1 307 ? 1.376 6.543 -17.903 1.00 95.38 307 ASP A O 1
ATOM 2470 N N . LEU A 1 308 ? 1.126 7.806 -16.051 1.00 96.38 308 LEU A N 1
ATOM 2471 C CA . LEU A 1 308 ? 1.578 6.809 -15.084 1.00 96.38 308 LEU A CA 1
ATOM 2472 C C . LEU A 1 308 ? 0.973 7.135 -13.716 1.00 96.38 308 LEU A C 1
ATOM 2474 O O . LEU A 1 308 ? 1.201 8.219 -13.180 1.00 96.38 308 LEU A O 1
ATOM 2478 N N . SER A 1 309 ? 0.241 6.182 -13.150 1.00 96.81 309 SER A N 1
ATOM 2479 C CA . SER A 1 309 ? -0.376 6.298 -11.828 1.00 96.81 309 SER A CA 1
ATOM 2480 C C . SER A 1 309 ? -0.385 4.949 -11.112 1.00 96.81 309 SER A C 1
ATOM 2482 O O . SER A 1 309 ? -0.231 3.895 -11.734 1.00 96.81 309 SER A O 1
ATOM 2484 N N . ALA A 1 310 ? -0.539 4.977 -9.791 1.00 97.44 310 ALA A N 1
ATOM 2485 C CA . ALA A 1 310 ? -0.579 3.786 -8.954 1.00 97.44 310 ALA A CA 1
ATOM 2486 C C . ALA A 1 310 ? -1.837 3.780 -8.086 1.00 97.44 310 ALA A C 1
ATOM 2488 O O . ALA A 1 310 ? -2.187 4.776 -7.459 1.00 97.44 310 ALA A O 1
ATOM 2489 N N . LEU A 1 311 ? -2.503 2.638 -8.006 1.00 97.31 311 LEU A N 1
ATOM 2490 C CA . LEU A 1 311 ? -3.597 2.375 -7.086 1.00 97.31 311 LEU A CA 1
ATOM 2491 C C . LEU A 1 311 ? -3.066 1.475 -5.977 1.00 97.31 311 LEU A C 1
ATOM 2493 O O . LEU A 1 311 ? -2.724 0.324 -6.230 1.00 97.31 311 LEU A O 1
ATOM 2497 N N . VAL A 1 312 ? -3.008 1.986 -4.752 1.00 96.12 312 VAL A N 1
ATOM 2498 C CA . VAL A 1 312 ? -2.490 1.239 -3.599 1.00 96.12 312 VAL A CA 1
ATOM 2499 C C . VAL A 1 312 ? -3.648 0.864 -2.690 1.00 96.12 312 VAL A C 1
ATOM 2501 O O . VAL A 1 312 ? -4.400 1.734 -2.250 1.00 96.12 312 VAL A O 1
ATOM 2504 N N . TYR A 1 313 ? -3.799 -0.427 -2.408 1.00 93.75 313 TYR A N 1
ATOM 2505 C CA . TYR A 1 313 ? -4.869 -0.926 -1.559 1.00 93.75 313 TYR A CA 1
ATOM 2506 C C . TYR A 1 313 ? -4.635 -0.543 -0.100 1.00 93.75 313 TYR A C 1
ATOM 2508 O O . TYR A 1 313 ? -3.592 -0.848 0.488 1.00 93.75 313 TYR A O 1
ATOM 2516 N N . ASP A 1 314 ? -5.628 0.099 0.505 1.00 89.88 314 ASP A N 1
ATOM 2517 C CA . ASP A 1 314 ? -5.625 0.421 1.919 1.00 89.88 314 ASP A CA 1
ATOM 2518 C C . ASP A 1 314 ? -6.654 -0.425 2.676 1.00 89.88 314 ASP A C 1
ATOM 2520 O O . ASP A 1 314 ? -7.868 -0.287 2.515 1.00 89.88 314 ASP A O 1
ATOM 2524 N N . HIS A 1 315 ? -6.143 -1.306 3.538 1.00 83.62 315 HIS A N 1
ATOM 2525 C CA . HIS A 1 315 ? -6.943 -2.231 4.336 1.00 83.62 315 HIS A CA 1
ATOM 2526 C C . HIS A 1 315 ? -7.834 -1.530 5.372 1.00 83.62 315 HIS A C 1
ATOM 2528 O O . HIS A 1 315 ? -8.846 -2.104 5.770 1.00 83.62 315 HIS A O 1
ATOM 2534 N N . SER A 1 316 ? -7.491 -0.309 5.805 1.00 82.50 316 SER A N 1
ATOM 2535 C CA . SER A 1 316 ? -8.262 0.417 6.825 1.00 82.50 316 SER A CA 1
ATOM 2536 C C . SER A 1 316 ? -9.603 0.918 6.291 1.00 82.50 316 SER A C 1
ATOM 2538 O O . SER A 1 316 ? -10.607 0.880 7.001 1.00 82.50 316 SER A O 1
ATOM 2540 N N . ILE A 1 317 ? -9.625 1.332 5.022 1.00 89.31 317 ILE A N 1
ATOM 2541 C CA . ILE A 1 317 ? -10.813 1.841 4.325 1.00 89.31 317 ILE A CA 1
ATOM 2542 C C . ILE A 1 317 ? -11.361 0.860 3.279 1.00 89.31 317 ILE A C 1
ATOM 2544 O O . ILE A 1 317 ? -12.365 1.159 2.642 1.00 89.31 317 ILE A O 1
ATOM 2548 N N . GLN A 1 318 ? -10.716 -0.302 3.111 1.00 89.19 318 GLN A N 1
ATOM 2549 C CA . GLN A 1 318 ? -11.051 -1.336 2.123 1.00 89.19 318 GLN A CA 1
ATOM 2550 C C . GLN A 1 318 ? -11.200 -0.786 0.695 1.00 89.19 318 GLN A C 1
ATOM 2552 O O . GLN A 1 318 ? -12.141 -1.123 -0.025 1.00 89.19 318 GLN A O 1
ATOM 2557 N N . ALA A 1 319 ? -10.280 0.089 0.285 1.00 92.06 319 ALA A N 1
ATOM 2558 C CA . ALA A 1 319 ? -10.337 0.766 -1.006 1.00 92.06 319 ALA A CA 1
ATOM 2559 C C . ALA A 1 319 ? -8.942 1.029 -1.580 1.00 92.06 319 ALA A C 1
ATOM 2561 O O . ALA A 1 319 ? -7.944 1.034 -0.861 1.00 92.06 319 ALA A O 1
ATOM 2562 N N . TYR A 1 320 ? -8.887 1.282 -2.888 1.00 95.44 320 TYR A N 1
ATOM 2563 C CA . TYR A 1 320 ? -7.673 1.717 -3.569 1.00 95.44 320 TYR A CA 1
ATOM 2564 C C . TYR A 1 320 ? -7.518 3.230 -3.499 1.00 95.44 320 TYR A C 1
ATOM 2566 O O . TYR A 1 320 ? -8.420 3.971 -3.888 1.00 95.44 320 TYR A O 1
ATOM 2574 N N . LEU A 1 321 ? -6.349 3.678 -3.050 1.00 95.38 321 LEU A N 1
ATOM 2575 C CA . LEU A 1 321 ? -5.967 5.081 -3.068 1.00 95.38 321 LEU A CA 1
ATOM 2576 C C . LEU A 1 321 ? -5.176 5.388 -4.346 1.00 95.38 321 LEU A C 1
ATOM 2578 O O . LEU A 1 321 ? -4.178 4.705 -4.608 1.00 95.38 321 LEU A O 1
ATOM 2582 N N . PRO A 1 322 ? -5.596 6.389 -5.140 1.00 96.69 322 PRO A N 1
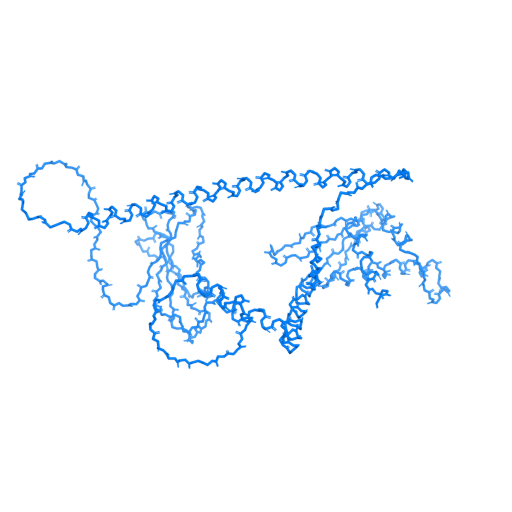ATOM 2583 C CA . PRO A 1 322 ? -4.842 6.828 -6.300 1.00 96.69 322 PRO A CA 1
ATOM 2584 C C . PRO A 1 322 ? -3.612 7.621 -5.870 1.00 96.69 322 PRO A C 1
ATOM 2586 O O . PRO A 1 322 ? -3.678 8.481 -4.995 1.00 96.69 322 PRO A O 1
ATOM 2589 N N . ASN A 1 323 ? -2.497 7.322 -6.518 1.00 96.38 323 ASN A N 1
ATOM 2590 C CA . ASN A 1 323 ? -1.218 7.983 -6.354 1.00 96.38 323 ASN A CA 1
ATOM 2591 C C . ASN A 1 323 ? -0.704 8.379 -7.735 1.00 96.38 323 ASN A C 1
ATOM 2593 O O . ASN A 1 323 ? -0.840 7.635 -8.712 1.00 96.38 323 ASN A O 1
ATOM 2597 N N . ASP A 1 324 ? -0.135 9.569 -7.805 1.00 95.50 324 ASP A N 1
ATOM 2598 C CA . ASP A 1 324 ? 0.363 10.156 -9.035 1.00 95.50 324 ASP A CA 1
ATOM 2599 C C . ASP A 1 324 ? 1.808 9.731 -9.336 1.00 95.50 324 ASP A C 1
ATOM 2601 O O . ASP A 1 324 ? 2.442 8.929 -8.642 1.00 95.50 324 ASP A O 1
ATOM 2605 N N . ARG A 1 325 ? 2.332 10.276 -10.431 1.00 93.94 325 ARG A N 1
ATOM 2606 C CA . ARG A 1 325 ? 3.696 10.033 -10.889 1.00 93.94 325 ARG A CA 1
ATOM 2607 C C . ARG A 1 325 ? 4.747 10.500 -9.880 1.00 93.94 325 ARG A C 1
ATOM 2609 O O . ARG A 1 325 ? 5.780 9.845 -9.749 1.00 93.94 325 ARG A O 1
ATOM 2616 N N . GLU A 1 326 ? 4.510 11.608 -9.181 1.00 94.19 326 GLU A N 1
ATOM 2617 C CA . GLU A 1 326 ? 5.447 12.139 -8.184 1.00 94.19 326 GLU A CA 1
ATOM 2618 C C . GLU A 1 326 ? 5.585 11.188 -6.996 1.00 94.19 326 GLU A C 1
ATOM 2620 O O . GLU A 1 326 ? 6.703 10.879 -6.570 1.00 94.19 326 GLU A O 1
ATOM 2625 N N . TRP A 1 327 ? 4.466 10.630 -6.529 1.00 95.31 327 TRP A N 1
ATOM 2626 C CA . TRP A 1 327 ? 4.477 9.587 -5.512 1.00 95.31 327 TRP A CA 1
ATOM 2627 C C . TRP A 1 327 ? 5.292 8.367 -5.956 1.00 95.31 327 TRP A C 1
ATOM 2629 O O . TRP A 1 327 ? 6.120 7.868 -5.189 1.00 95.31 327 TRP A O 1
ATOM 2639 N N . ILE A 1 328 ? 5.119 7.921 -7.206 1.00 95.00 328 ILE A N 1
ATOM 2640 C CA . ILE A 1 328 ? 5.889 6.801 -7.766 1.00 95.00 328 ILE A CA 1
ATOM 2641 C C . ILE A 1 328 ? 7.386 7.126 -7.759 1.00 95.00 328 ILE A C 1
ATOM 2643 O O . ILE A 1 328 ? 8.166 6.315 -7.270 1.00 95.00 328 ILE A O 1
ATOM 2647 N N . ARG A 1 329 ? 7.808 8.314 -8.217 1.00 92.94 329 ARG A N 1
ATOM 2648 C CA . ARG A 1 329 ? 9.230 8.719 -8.183 1.00 92.94 329 ARG A CA 1
ATOM 2649 C C . ARG A 1 329 ? 9.810 8.659 -6.779 1.00 92.94 329 ARG A C 1
ATOM 2651 O O . ARG A 1 329 ? 10.854 8.046 -6.567 1.00 92.94 329 ARG A O 1
ATOM 2658 N N . SER A 1 330 ? 9.113 9.268 -5.821 1.00 93.06 330 SER A N 1
ATOM 2659 C CA . SER A 1 330 ? 9.531 9.260 -4.421 1.00 93.06 330 SER A CA 1
ATOM 2660 C C . SER A 1 330 ? 9.673 7.827 -3.913 1.00 93.06 330 SER A C 1
ATOM 2662 O O . SER A 1 330 ? 10.660 7.481 -3.257 1.00 93.06 330 SER A O 1
ATOM 2664 N N . ARG A 1 331 ? 8.734 6.944 -4.270 1.00 92.75 331 ARG A N 1
ATOM 2665 C CA . ARG A 1 331 ? 8.777 5.545 -3.853 1.00 92.75 331 ARG A CA 1
ATOM 2666 C C . ARG A 1 331 ? 9.914 4.759 -4.507 1.00 92.75 331 ARG A C 1
ATOM 2668 O O . ARG A 1 331 ? 10.555 3.983 -3.799 1.00 92.75 331 ARG A O 1
ATOM 2675 N N . MET A 1 332 ? 10.226 5.019 -5.776 1.00 93.44 332 MET A N 1
ATOM 2676 C CA . MET A 1 332 ? 11.378 4.436 -6.477 1.00 93.44 332 MET A CA 1
ATOM 2677 C C . MET A 1 332 ? 12.698 4.803 -5.791 1.00 93.44 332 MET A C 1
ATOM 2679 O O . MET A 1 332 ? 13.521 3.921 -5.561 1.00 93.44 332 MET A O 1
ATOM 2683 N N . PHE A 1 333 ? 12.887 6.065 -5.385 1.00 91.88 333 PHE A N 1
ATOM 2684 C CA . PHE A 1 333 ? 14.092 6.481 -4.654 1.00 91.88 333 PHE A CA 1
ATOM 2685 C C . PHE A 1 333 ? 14.290 5.691 -3.364 1.00 91.88 333 PHE A C 1
ATOM 2687 O O . PHE A 1 333 ? 15.363 5.143 -3.120 1.00 91.88 333 PHE A O 1
ATOM 2694 N N . HIS A 1 334 ? 13.243 5.609 -2.542 1.00 88.69 334 HIS A N 1
ATOM 2695 C CA . HIS A 1 334 ? 13.307 4.881 -1.277 1.00 88.69 334 HIS A CA 1
ATOM 2696 C C . HIS A 1 334 ? 13.540 3.383 -1.494 1.00 88.69 334 HIS A C 1
ATOM 2698 O O . HIS A 1 334 ? 14.275 2.765 -0.726 1.00 88.69 334 HIS A O 1
ATOM 2704 N N . HIS A 1 335 ? 12.931 2.811 -2.535 1.00 90.12 335 HIS A N 1
ATOM 2705 C CA . HIS A 1 335 ? 13.094 1.409 -2.905 1.00 90.12 335 HIS A CA 1
ATOM 2706 C C . HIS A 1 335 ? 14.535 1.092 -3.320 1.00 90.12 335 HIS A C 1
ATOM 2708 O O . HIS A 1 335 ? 15.170 0.227 -2.722 1.00 90.12 335 HIS A O 1
ATOM 2714 N N . LEU A 1 336 ? 15.096 1.859 -4.258 1.00 89.44 336 LEU A N 1
ATOM 2715 C CA . LEU A 1 336 ? 16.475 1.680 -4.721 1.00 89.44 336 LEU A CA 1
ATOM 2716 C C . LEU A 1 336 ? 17.496 1.947 -3.610 1.00 89.44 336 LEU A C 1
ATOM 2718 O O . LEU A 1 336 ? 18.454 1.194 -3.461 1.00 89.44 336 LEU A O 1
ATOM 2722 N N . LYS A 1 337 ? 17.260 2.964 -2.771 1.00 88.88 337 LYS A N 1
ATOM 2723 C CA . LYS A 1 337 ? 18.102 3.237 -1.599 1.00 88.88 337 LYS A CA 1
ATOM 2724 C C . LYS A 1 337 ? 18.110 2.063 -0.618 1.00 88.88 337 LYS A C 1
ATOM 2726 O O . LYS A 1 337 ? 19.151 1.774 -0.041 1.00 88.88 337 LYS A O 1
ATOM 2731 N N . LYS A 1 338 ? 16.972 1.384 -0.434 1.00 85.31 338 LYS A N 1
ATOM 2732 C CA . LYS A 1 338 ? 16.874 0.198 0.427 1.00 85.31 338 LYS A CA 1
ATOM 2733 C C . LYS A 1 338 ? 17.627 -1.005 -0.148 1.00 85.31 338 LYS A C 1
ATOM 2735 O O . LYS A 1 338 ? 18.127 -1.794 0.631 1.00 85.31 338 LYS A O 1
ATOM 2740 N N . LEU A 1 339 ? 17.700 -1.149 -1.472 1.00 81.81 339 LEU A N 1
ATOM 2741 C CA . LEU A 1 339 ? 18.452 -2.230 -2.123 1.00 81.81 339 LEU A CA 1
ATOM 2742 C C . LEU A 1 339 ? 19.970 -1.990 -2.141 1.00 81.81 339 LEU A C 1
ATOM 2744 O O . LEU A 1 339 ? 20.735 -2.934 -2.315 1.00 81.81 339 LEU A O 1
ATOM 2748 N N . ALA A 1 340 ? 20.404 -0.735 -1.997 1.00 77.75 340 ALA A N 1
ATOM 2749 C CA . ALA A 1 340 ? 21.816 -0.354 -1.994 1.00 77.75 340 ALA A CA 1
ATOM 2750 C C . ALA A 1 340 ? 22.517 -0.535 -0.629 1.00 77.75 340 ALA A C 1
ATOM 2752 O O . ALA A 1 340 ? 23.742 -0.427 -0.566 1.00 77.75 340 ALA A O 1
ATOM 2753 N N . HIS A 1 341 ? 21.755 -0.783 0.441 1.00 52.06 341 HIS A N 1
ATOM 2754 C CA . HIS A 1 341 ? 22.231 -1.050 1.802 1.00 52.06 341 HIS A CA 1
ATOM 2755 C C . HIS A 1 341 ? 21.919 -2.491 2.192 1.00 52.06 341 HIS A C 1
ATOM 2757 O O . HIS A 1 341 ? 22.771 -3.090 2.885 1.00 52.06 341 HIS A O 1
#

Organism: NCBI:txid192012

Secondary structure (DSSP, 8-state):
----------------------TTHHHHHHHHHHHHHHHHHHHHHHHHHHHHHHHHHHHHHHHHHHHHHHHS-----------------------SSS-EEEEEEE--TT--------SS-EEEEEEEEETTEEEEEEEEEETTTTTS--EEEEEE-SS-TTEEEEEEES--SS--HHHHHHHTT---------------HHHHHHHHHHHHHHHTT-HHHHHHHHHHHHHHHHHHHHHHH---EEEEEESSS-GGG-EEEEESSHHHHHHHHHHHHHHHHHHH-TT-SS----HHHHHHHHHTSSEEEEEEEETTTTEEEEE-HHHHHHHHHHHHHHH--

InterPro domains:
  IPR000781 Enhancer of rudimentary [PF01133] (242-340)
  IPR003657 WRKY domain [PF03106] (117-174)
  IPR003657 WRKY domain [PS50811] (111-177)
  IPR003657 WRKY domain [SM00774] (116-176)
  IPR035912 Enhancer of rudimentary superfamily [G3DSA:3.30.2260.10] (242-341)
  IPR035912 Enhancer of rudimentary superfamily [SSF143875] (243-340)
  IPR036576 WRKY domain superfamily [G3DSA:2.20.25.80] (102-176)
  IPR036576 WRKY domain superfamily [SSF118290] (113-175)
  IPR044810 WRKY transcription factor, plant [PTHR31429] (29-184)

Sequence (341 aa):
MVATSVTIDLNLNPLSTTDHDNPVDDDIVLDLNKKSKENKKLKELLTFVWDNYNSLQTDVKKLLQEKEELESSPKKRKFDDTVQQSSWKMPKEDLRSSGIKRVYVKIDPSDKSLVVKDGYQWRKYGQKVTRDNPSPRAYYRCSFAPGCPVKKKVQRSVEDDGVVIATYEGEHNHRSTMQEAAYALGDDHEVSTNRRSNNSPKLDEVLVEQMAKYLCKDPSFTSELAAAIFAKISEVDFLKSNKHTIILMQPSQNRASRTFMDYESISQAMDGICALYERKLKDLNPAMRNITYDIQDLYNFIDGLADLSALVYDHSIQAYLPNDREWIRSRMFHHLKKLAH